Protein AF-A0A1Y6D3K3-F1 (afdb_monomer)

Foldseek 3Di:
DVVVVCCVVVVLVVVVVVVVVVVPDVPCLLDDPVLLCLLPVVLLVQLVVVDPVVLSVVLVVCLVVLLPDDPCLDPVLLVLLLVLLVCVLVVVLVVSLVSLVPHPDPLSSVLSNCLSVVPDPVVSLVVLVVVLVVLLVSLVSSLVSLLSSLVVNQVSLQVLLVVLVVQLVVCVVVVNVVSNVVSNSRNVSSNVSSCCCNPSPSVVSSVSSVVSSVLVSVVSVLSSVLSSCSSVSHNSVVNVVSSVVSVDVVVPPVVVVVVVPPPPPPDD

Secondary structure (DSSP, 8-state):
-HHHHHHHHHHHHHHHHHHHHHT--TT-TT--HHHHHHHHHHHHHHHHHHS-HHHHHHHHHHHHHHHH------HHHHHHHHHHHHHHHTT-HHHHHHHHTT--SHHHHHHHHHHHTT--HHHHHHHHHHHHHHHHHHHHHHHHHHHHHHHHHHHHHHHHHHHHHHHHHHHHHTT-HHHHHHHHHHHHHHHHHHHHIIIIIIHHHHHHHHHHHHHHHHHHHHHHHHHHHHHTT--HHHHHHHHHHHHHHHH-HHHHHHHHTS------

Organism: NCBI:txid1760988

Nearest PDB structures (foldseek):
  8brd-assembly1_B  TM=8.272E-01  e=8.578E-09  Vibrio alginolyticus
  8ucs-assembly1_C  TM=8.032E-01  e=6.550E-09  Clostridium sporogenes
  8gqy-assembly1_D  TM=8.148E-01  e=2.307E-08  Aquifex aeolicus VF5
  6ykm-assembly1_D  TM=8.259E-01  e=1.457E-07  Campylobacter jejuni subsp. jejuni 81-176
  8zyv-assembly1_E  TM=8.476E-01  e=5.368E-07  Vibrio alginolyticus

InterPro domains:
  IPR002898 MotA/TolQ/ExbB proton channel [PF01618] (101-217)
  IPR047055 Motility protein A-like [PTHR30433] (30-246)

Structure (mmCIF, N/CA/C/O backbone):
data_AF-A0A1Y6D3K3-F1
#
_entry.id   AF-A0A1Y6D3K3-F1
#
loop_
_atom_site.group_PDB
_atom_site.id
_atom_site.type_symbol
_atom_site.label_atom_id
_atom_site.label_alt_id
_atom_site.label_comp_id
_atom_site.label_asym_id
_atom_site.label_entity_id
_atom_site.label_seq_id
_atom_site.pdbx_PDB_ins_code
_atom_site.Cartn_x
_atom_site.Cartn_y
_atom_site.Cartn_z
_atom_site.occupancy
_atom_site.B_iso_or_equiv
_atom_site.auth_seq_id
_atom_site.auth_comp_id
_atom_site.auth_asym_id
_atom_site.auth_atom_id
_atom_site.pdbx_PDB_model_num
ATOM 1 N N . MET A 1 1 ? 4.767 -17.591 9.970 1.00 41.06 1 MET A N 1
ATOM 2 C CA . MET A 1 1 ? 4.793 -17.107 8.566 1.00 41.06 1 MET A CA 1
ATOM 3 C C . MET A 1 1 ? 6.037 -16.295 8.162 1.00 41.06 1 MET A C 1
ATOM 5 O O . MET A 1 1 ? 6.114 -15.875 7.012 1.00 41.06 1 MET A O 1
ATOM 9 N N . LYS A 1 2 ? 7.064 -16.113 9.018 1.00 39.38 2 LYS A N 1
ATOM 10 C CA . LYS A 1 2 ? 8.359 -15.530 8.580 1.00 39.38 2 LYS A CA 1
ATOM 11 C C . LYS A 1 2 ? 9.092 -16.434 7.569 1.00 39.38 2 LYS A C 1
ATOM 13 O O . LYS A 1 2 ? 9.829 -15.929 6.734 1.00 39.38 2 LYS A O 1
ATOM 18 N N . LYS A 1 3 ? 8.839 -17.750 7.596 1.00 38.34 3 LYS A N 1
ATOM 19 C CA . LYS A 1 3 ? 9.535 -18.753 6.772 1.00 38.34 3 LYS A CA 1
ATOM 20 C C . LYS A 1 3 ? 9.092 -18.865 5.307 1.00 38.34 3 LYS A C 1
ATOM 22 O O . LYS A 1 3 ? 9.826 -19.479 4.555 1.00 38.34 3 LYS A O 1
ATOM 27 N N . ILE A 1 4 ? 7.967 -18.269 4.886 1.00 46.88 4 ILE A N 1
ATOM 28 C CA . ILE A 1 4 ? 7.551 -18.219 3.459 1.00 46.88 4 ILE A CA 1
ATOM 29 C C . ILE A 1 4 ? 7.835 -16.832 2.852 1.00 46.88 4 ILE A C 1
ATOM 31 O O . ILE A 1 4 ? 8.198 -16.708 1.690 1.00 46.88 4 ILE A O 1
ATOM 35 N N . LEU A 1 5 ? 7.801 -15.776 3.673 1.00 49.44 5 LEU A N 1
ATOM 36 C CA . LEU A 1 5 ? 8.149 -14.419 3.245 1.00 49.44 5 LEU A CA 1
ATOM 37 C C . LEU A 1 5 ? 9.652 -14.265 2.932 1.00 49.44 5 LEU A C 1
ATOM 39 O O . LEU A 1 5 ? 10.020 -13.555 2.000 1.00 49.44 5 LEU A O 1
ATOM 43 N N . VAL A 1 6 ? 10.513 -14.950 3.694 1.00 50.62 6 VAL A N 1
ATOM 44 C CA . VAL A 1 6 ? 11.968 -14.990 3.471 1.00 50.62 6 VAL A CA 1
ATOM 45 C C . VAL A 1 6 ? 12.356 -15.699 2.164 1.00 50.62 6 VAL A C 1
ATOM 47 O O . VAL A 1 6 ? 13.211 -15.153 1.484 1.00 50.62 6 VAL A O 1
ATOM 50 N N . PRO A 1 7 ? 11.759 -16.830 1.739 1.00 50.88 7 PRO A N 1
ATOM 51 C CA . PRO A 1 7 ? 12.073 -17.439 0.447 1.00 50.88 7 PRO A CA 1
ATOM 52 C C . PRO A 1 7 ? 11.435 -16.730 -0.752 1.00 50.88 7 PRO A C 1
ATOM 54 O O . PRO A 1 7 ? 12.039 -16.763 -1.815 1.00 50.88 7 PRO A O 1
ATOM 57 N N . THR A 1 8 ? 10.292 -16.040 -0.631 1.00 58.53 8 THR A N 1
ATOM 58 C CA . THR A 1 8 ? 9.743 -15.265 -1.768 1.00 58.53 8 THR A CA 1
ATOM 59 C C . THR A 1 8 ? 10.507 -13.960 -1.985 1.00 58.53 8 THR A C 1
ATOM 61 O O . THR A 1 8 ? 10.879 -13.648 -3.111 1.00 58.53 8 THR A O 1
ATOM 64 N N . ILE A 1 9 ? 10.811 -13.215 -0.914 1.00 61.66 9 ILE A N 1
ATOM 65 C CA . ILE A 1 9 ? 11.687 -12.033 -0.991 1.00 61.66 9 ILE A CA 1
ATOM 66 C C . ILE A 1 9 ? 13.120 -12.473 -1.294 1.00 61.66 9 ILE A C 1
ATOM 68 O O . ILE A 1 9 ? 13.781 -11.859 -2.116 1.00 61.66 9 ILE A O 1
ATOM 72 N N . GLY A 1 10 ? 13.581 -13.566 -0.690 1.00 65.75 10 GLY A N 1
ATOM 73 C CA . GLY A 1 10 ? 14.892 -14.158 -0.934 1.00 65.75 10 GLY A CA 1
ATOM 74 C C . GLY A 1 10 ? 15.045 -14.651 -2.364 1.00 65.75 10 GLY A C 1
ATOM 75 O O . GLY A 1 10 ? 16.068 -14.374 -2.958 1.00 65.75 10 GLY A O 1
ATOM 76 N N . GLY A 1 11 ? 14.029 -15.284 -2.950 1.00 66.56 11 GLY A N 1
ATOM 77 C CA . GLY A 1 11 ? 14.013 -15.736 -4.343 1.00 66.56 11 GLY A CA 1
ATOM 78 C C . GLY A 1 11 ? 13.901 -14.585 -5.340 1.00 66.56 11 GLY A C 1
ATOM 79 O O . GLY A 1 11 ? 14.581 -14.603 -6.358 1.00 66.56 11 GLY A O 1
ATOM 80 N N . LEU A 1 12 ? 13.128 -13.541 -5.025 1.00 66.81 12 LEU A N 1
ATOM 81 C CA . LEU A 1 12 ? 13.088 -12.300 -5.803 1.00 66.81 12 LEU A CA 1
ATOM 82 C C . LEU A 1 12 ? 14.436 -11.569 -5.760 1.00 66.81 12 LEU A C 1
ATOM 84 O O . LEU A 1 12 ? 14.907 -11.087 -6.782 1.00 66.81 12 LEU A O 1
ATOM 88 N N . VAL A 1 13 ? 15.073 -11.526 -4.587 1.00 65.25 13 VAL A N 1
ATOM 89 C CA . VAL A 1 13 ? 16.409 -10.957 -4.379 1.00 65.25 13 VAL A CA 1
ATOM 90 C C . VAL A 1 13 ? 17.479 -11.827 -5.031 1.00 65.25 13 VAL A C 1
ATOM 92 O O . VAL A 1 13 ? 18.398 -11.267 -5.600 1.00 65.25 13 VAL A O 1
ATOM 95 N N . LEU A 1 14 ? 17.354 -13.158 -5.037 1.00 67.81 14 LEU A N 1
ATOM 96 C CA . LEU A 1 14 ? 18.278 -14.075 -5.715 1.00 67.81 14 LEU A CA 1
ATOM 97 C C . LEU A 1 14 ? 18.130 -14.000 -7.237 1.00 67.81 14 LEU A C 1
ATOM 99 O O . LEU A 1 14 ? 19.125 -14.058 -7.943 1.00 67.81 14 LEU A O 1
ATOM 103 N N . ALA A 1 15 ? 16.906 -13.844 -7.747 1.00 64.81 15 ALA A N 1
ATOM 104 C CA . ALA A 1 15 ? 16.638 -13.632 -9.166 1.00 64.81 15 ALA A CA 1
ATOM 105 C C . ALA A 1 15 ? 17.110 -12.242 -9.607 1.00 64.81 15 ALA A C 1
ATOM 107 O O . ALA A 1 15 ? 17.761 -12.118 -10.638 1.00 64.81 15 ALA A O 1
ATOM 108 N N . ALA A 1 16 ? 16.859 -11.206 -8.802 1.00 65.69 16 ALA A N 1
ATOM 109 C CA . ALA A 1 16 ? 17.383 -9.865 -9.036 1.00 65.69 16 ALA A CA 1
ATOM 110 C C . ALA A 1 16 ? 18.915 -9.832 -8.940 1.00 65.69 16 ALA A C 1
ATOM 112 O O . ALA A 1 16 ? 19.540 -9.214 -9.789 1.00 65.69 16 ALA A O 1
ATOM 113 N N . LEU A 1 17 ? 19.526 -10.528 -7.974 1.00 61.19 17 LEU A N 1
ATOM 114 C CA . LEU A 1 17 ? 20.979 -10.691 -7.846 1.00 61.19 17 LEU A CA 1
ATOM 115 C C . LEU A 1 17 ? 21.559 -11.543 -8.968 1.00 61.19 17 LEU A C 1
ATOM 117 O O . LEU A 1 17 ? 22.649 -11.244 -9.417 1.00 61.19 17 LEU A O 1
ATOM 121 N N . GLY A 1 18 ? 20.854 -12.567 -9.443 1.00 64.50 18 GLY A N 1
ATOM 122 C CA . GLY A 1 18 ? 21.260 -13.375 -10.590 1.00 64.50 18 GLY A CA 1
ATOM 123 C C . GLY A 1 18 ? 21.248 -12.553 -11.874 1.00 64.50 18 GLY A C 1
ATOM 124 O O . GLY A 1 18 ? 22.220 -12.565 -12.618 1.00 64.50 18 GLY A O 1
ATOM 125 N N . VAL A 1 19 ? 20.200 -11.754 -12.092 1.00 66.56 19 VAL A N 1
ATOM 126 C CA . VAL A 1 19 ? 20.135 -10.796 -13.203 1.00 66.56 19 VAL A CA 1
ATOM 127 C C . VAL A 1 19 ? 21.209 -9.715 -13.047 1.00 66.56 19 VAL A C 1
ATOM 129 O O . VAL A 1 19 ? 21.923 -9.449 -14.001 1.00 66.56 19 VAL A O 1
ATOM 132 N N . LEU A 1 20 ? 21.396 -9.144 -11.853 1.00 61.38 20 LEU A N 1
ATOM 133 C CA . LEU A 1 20 ? 22.425 -8.134 -11.575 1.00 61.38 20 LEU A CA 1
ATOM 134 C C . LEU A 1 20 ? 23.855 -8.683 -11.693 1.00 61.38 20 LEU A C 1
ATOM 136 O O . LEU A 1 20 ? 24.736 -7.964 -12.146 1.00 61.38 20 LEU A O 1
ATOM 140 N N . ALA A 1 21 ? 24.093 -9.942 -11.324 1.00 59.81 21 ALA A N 1
ATOM 141 C CA . ALA A 1 21 ? 25.382 -10.617 -11.461 1.00 59.81 21 ALA A CA 1
ATOM 142 C C . ALA A 1 21 ? 25.685 -10.962 -12.924 1.00 59.81 21 ALA A C 1
ATOM 144 O O . ALA A 1 21 ? 26.830 -10.851 -13.345 1.00 59.81 21 ALA A O 1
ATOM 145 N N . LEU A 1 22 ? 24.664 -11.301 -13.719 1.00 59.19 22 LEU A N 1
ATOM 146 C CA . LEU A 1 22 ? 24.781 -11.417 -15.179 1.00 59.19 22 LEU A CA 1
ATOM 147 C C . LEU A 1 22 ? 24.988 -10.049 -15.860 1.00 59.19 22 LEU A C 1
ATOM 149 O O . LEU A 1 22 ? 25.528 -9.984 -16.958 1.00 59.19 22 LEU A O 1
ATOM 153 N N . TRP A 1 23 ? 24.573 -8.964 -15.203 1.00 58.56 23 TRP A N 1
ATOM 154 C CA . TRP A 1 23 ? 24.764 -7.566 -15.611 1.00 58.56 23 TRP A CA 1
ATOM 155 C C . TRP A 1 23 ? 26.074 -6.935 -15.118 1.00 58.56 23 TRP A C 1
ATOM 157 O O . TRP A 1 23 ? 26.393 -5.810 -15.512 1.00 58.56 23 TRP A O 1
ATOM 167 N N . ALA A 1 24 ? 26.814 -7.615 -14.239 1.00 52.12 24 ALA A N 1
ATOM 168 C CA . ALA A 1 24 ? 28.036 -7.103 -13.637 1.00 52.12 24 ALA A CA 1
ATOM 169 C C . ALA A 1 24 ? 29.198 -7.191 -14.635 1.00 52.12 24 ALA A C 1
ATOM 171 O O . ALA A 1 24 ? 30.046 -8.074 -14.567 1.00 52.12 24 ALA A O 1
ATOM 172 N N . ASP A 1 25 ? 29.232 -6.245 -15.567 1.00 57.25 25 ASP A N 1
ATOM 173 C CA . ASP A 1 25 ? 30.403 -5.950 -16.385 1.00 57.25 25 ASP A CA 1
ATOM 174 C C . ASP A 1 25 ? 31.105 -4.707 -15.813 1.00 57.25 25 ASP A C 1
ATOM 176 O O . ASP A 1 25 ? 30.446 -3.675 -15.621 1.00 57.25 25 ASP A O 1
ATOM 180 N N . PRO A 1 26 ? 32.423 -4.753 -15.541 1.00 54.66 26 PRO A N 1
ATOM 181 C CA . PRO A 1 26 ? 33.179 -3.627 -14.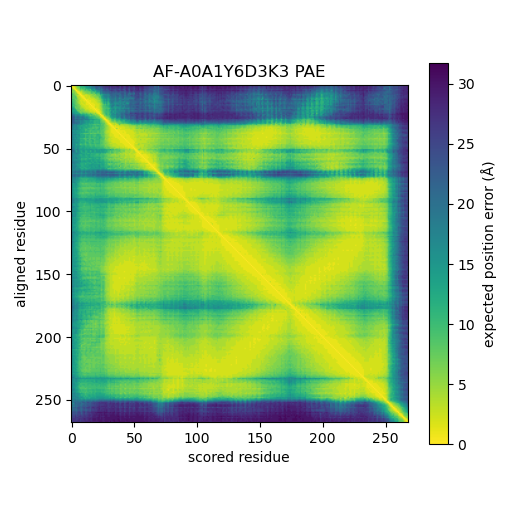985 1.00 54.66 26 PRO A CA 1
ATOM 182 C C . PRO A 1 26 ? 33.117 -2.323 -15.805 1.00 54.66 26 PRO A C 1
ATOM 184 O O . PRO A 1 26 ? 33.530 -1.277 -15.312 1.00 54.66 26 PRO A O 1
ATOM 187 N N . GLY A 1 27 ? 32.620 -2.360 -17.048 1.00 59.22 27 GLY A N 1
ATOM 188 C CA . GLY A 1 27 ? 32.581 -1.217 -17.964 1.00 59.22 27 GLY A CA 1
ATOM 189 C C . GLY A 1 27 ? 31.323 -0.337 -17.934 1.00 59.22 27 GLY A C 1
ATOM 190 O O . GLY A 1 27 ? 31.272 0.630 -18.690 1.00 59.22 27 GLY A O 1
ATOM 191 N N . GLY A 1 28 ? 30.282 -0.657 -17.152 1.00 62.34 28 GLY A N 1
ATOM 192 C CA . GLY A 1 28 ? 29.058 0.167 -17.055 1.00 62.34 28 GLY A CA 1
ATOM 193 C C . GLY A 1 28 ? 28.216 0.272 -18.343 1.00 62.34 28 GLY A C 1
ATOM 194 O O . GLY A 1 28 ? 27.233 1.009 -18.385 1.00 62.34 28 GLY A O 1
ATOM 195 N N . ARG A 1 29 ? 28.565 -0.488 -19.391 1.00 61.25 29 ARG A N 1
ATOM 196 C CA . ARG A 1 29 ? 27.957 -0.434 -20.735 1.00 61.25 29 ARG A CA 1
ATOM 197 C C . ARG A 1 29 ? 26.505 -0.910 -20.797 1.00 61.25 29 ARG A C 1
ATOM 199 O O . ARG A 1 29 ? 25.811 -0.600 -21.760 1.00 61.25 29 ARG A O 1
ATOM 206 N N . TYR A 1 30 ? 26.038 -1.630 -19.780 1.00 63.12 30 TYR A N 1
ATOM 207 C CA . TYR A 1 30 ? 24.667 -2.136 -19.721 1.00 63.12 30 TYR A CA 1
ATOM 208 C C . TYR A 1 30 ? 23.671 -1.125 -19.137 1.00 63.12 30 TYR A C 1
ATOM 210 O O . TYR A 1 30 ? 22.468 -1.303 -19.290 1.00 63.12 30 TYR A O 1
ATOM 218 N N . VAL A 1 31 ? 24.116 -0.035 -18.501 1.00 68.12 31 VAL A N 1
ATOM 219 C CA . VAL A 1 31 ? 23.193 0.968 -17.944 1.00 68.12 31 VAL A CA 1
ATOM 220 C C . VAL A 1 31 ? 22.820 1.983 -19.022 1.00 68.12 31 VAL A C 1
ATOM 222 O O . VAL A 1 31 ? 23.505 2.982 -19.229 1.00 68.12 31 VAL A O 1
ATOM 225 N N . ASN A 1 32 ? 21.703 1.738 -19.706 1.00 77.69 32 ASN A N 1
ATOM 226 C CA . ASN A 1 32 ? 21.147 2.681 -20.668 1.00 77.69 32 ASN A CA 1
ATOM 227 C C . ASN A 1 32 ? 20.125 3.595 -19.974 1.00 77.69 32 ASN A C 1
ATOM 229 O O . ASN A 1 32 ? 18.955 3.244 -19.802 1.00 77.69 32 ASN A O 1
ATOM 233 N N . LEU A 1 33 ? 20.584 4.782 -19.566 1.00 83.00 33 LEU A N 1
ATOM 234 C CA . LEU A 1 33 ? 19.744 5.776 -18.896 1.00 83.00 33 LEU A CA 1
ATOM 235 C C . LEU A 1 33 ? 18.518 6.194 -19.742 1.00 83.00 33 LEU A C 1
ATOM 237 O O . LEU A 1 33 ? 17.424 6.223 -19.175 1.00 83.00 33 LEU A O 1
ATOM 241 N N . PRO A 1 34 ? 18.631 6.443 -21.066 1.00 85.44 34 PRO A N 1
ATOM 242 C CA . PRO A 1 34 ? 17.466 6.704 -21.917 1.00 85.44 34 PRO A CA 1
ATOM 243 C C . PRO A 1 34 ? 16.397 5.605 -21.872 1.00 85.44 34 PRO A C 1
ATOM 245 O O . PRO A 1 34 ? 15.214 5.902 -21.715 1.00 85.44 34 PRO A O 1
ATOM 248 N N . GLY A 1 35 ? 16.794 4.334 -21.962 1.00 84.88 35 GLY A N 1
ATOM 249 C CA . GLY A 1 35 ? 15.876 3.194 -21.936 1.00 84.88 35 GLY A CA 1
ATOM 250 C C . GLY A 1 35 ? 15.217 3.019 -20.570 1.00 84.88 35 GLY A C 1
ATOM 251 O O . GLY A 1 35 ? 14.021 2.740 -20.484 1.00 84.88 35 GLY A O 1
ATOM 252 N N . LEU A 1 36 ? 15.970 3.248 -19.491 1.00 87.06 36 LEU A N 1
ATOM 253 C CA . LEU A 1 36 ? 15.433 3.220 -18.132 1.00 87.06 36 LEU A CA 1
ATOM 254 C C . LEU A 1 36 ? 14.411 4.341 -17.916 1.00 87.06 36 LEU A C 1
ATOM 256 O O . LEU A 1 36 ? 13.340 4.098 -17.357 1.00 87.06 36 LEU A O 1
ATOM 260 N N . LEU A 1 37 ? 14.722 5.560 -18.363 1.00 89.38 37 LEU A N 1
ATOM 261 C CA . LEU A 1 37 ? 13.815 6.703 -18.285 1.00 89.38 37 LEU A CA 1
ATOM 262 C C . LEU A 1 37 ? 12.553 6.459 -19.108 1.00 89.38 37 LEU A C 1
ATOM 264 O O . LEU A 1 37 ? 11.461 6.689 -18.598 1.00 89.38 37 LEU A O 1
ATOM 268 N N . LEU A 1 38 ? 12.679 5.928 -20.327 1.00 92.12 38 LEU A N 1
ATOM 269 C CA . LEU A 1 38 ? 11.534 5.598 -21.176 1.00 92.12 38 LEU A CA 1
ATOM 270 C C . LEU A 1 38 ? 10.554 4.672 -20.446 1.00 92.12 38 LEU A C 1
ATOM 272 O O . LEU A 1 38 ? 9.360 4.958 -20.380 1.00 92.12 38 LEU A O 1
ATOM 276 N N . VAL A 1 39 ? 11.057 3.584 -19.858 1.00 92.06 39 VAL A N 1
ATOM 277 C CA . VAL A 1 39 ? 10.215 2.612 -19.154 1.00 92.06 39 VAL A CA 1
ATOM 278 C C . VAL A 1 39 ? 9.665 3.198 -17.857 1.00 92.06 39 VAL A C 1
ATOM 280 O O . VAL A 1 39 ? 8.462 3.130 -17.622 1.00 92.06 39 VAL A O 1
ATOM 283 N N . THR A 1 40 ? 10.506 3.782 -17.004 1.00 88.50 40 THR A N 1
ATOM 284 C CA . THR A 1 40 ? 10.087 4.237 -15.666 1.00 88.50 40 THR A CA 1
ATOM 285 C C . THR A 1 40 ? 9.179 5.463 -15.734 1.00 88.50 40 THR A C 1
ATOM 287 O O . THR A 1 40 ? 8.066 5.437 -15.201 1.00 88.50 40 THR A O 1
ATOM 290 N N . LEU A 1 41 ? 9.607 6.514 -16.437 1.00 91.88 41 LEU A N 1
ATOM 291 C CA . LEU A 1 41 ? 8.833 7.740 -16.604 1.00 91.88 41 LEU A CA 1
ATOM 292 C C . LEU A 1 41 ? 7.613 7.498 -17.490 1.00 91.88 41 LEU A C 1
ATOM 294 O O . LEU A 1 41 ? 6.527 7.966 -17.158 1.00 91.88 41 LEU A O 1
ATOM 298 N N . GLY A 1 42 ? 7.755 6.718 -18.566 1.00 91.69 42 GLY A N 1
ATOM 299 C CA . GLY A 1 42 ? 6.623 6.336 -19.405 1.00 91.69 42 GLY A CA 1
ATOM 300 C C . GLY A 1 42 ? 5.559 5.585 -18.609 1.00 91.69 42 GLY A C 1
ATOM 301 O O . GLY A 1 42 ? 4.377 5.888 -18.745 1.00 91.69 42 GLY A O 1
ATOM 302 N N . THR A 1 43 ? 5.954 4.658 -17.726 1.00 93.06 43 THR A N 1
ATOM 303 C CA . THR A 1 43 ? 4.999 3.875 -16.922 1.00 93.06 43 THR A CA 1
ATOM 304 C C . THR A 1 43 ? 4.276 4.779 -15.936 1.00 93.06 43 THR A C 1
ATOM 306 O O . THR A 1 43 ? 3.062 4.663 -15.762 1.00 93.06 43 THR A O 1
ATOM 309 N N . LEU A 1 44 ? 5.005 5.709 -15.314 1.00 90.44 44 LEU A N 1
ATOM 310 C CA . LEU A 1 44 ? 4.432 6.689 -14.400 1.00 90.44 44 LEU A CA 1
ATOM 311 C C . LEU A 1 44 ? 3.428 7.602 -15.120 1.00 90.44 44 LEU A C 1
ATOM 313 O O . LEU A 1 44 ? 2.302 7.755 -14.652 1.00 90.44 44 LEU A O 1
ATOM 317 N N . LEU A 1 45 ? 3.802 8.162 -16.273 1.00 91.06 45 LEU A N 1
ATOM 318 C CA . LEU A 1 45 ? 2.944 9.051 -17.058 1.00 91.06 45 LEU A CA 1
ATOM 319 C C . LEU A 1 45 ? 1.719 8.318 -17.617 1.00 91.06 45 LEU A C 1
ATOM 321 O O . LEU A 1 45 ? 0.606 8.822 -17.489 1.00 91.06 45 LEU A O 1
ATOM 325 N N . ALA A 1 46 ? 1.891 7.111 -18.162 1.00 91.44 46 ALA A N 1
ATOM 326 C CA . ALA A 1 46 ? 0.784 6.274 -18.626 1.00 91.44 46 ALA A CA 1
ATOM 327 C C . ALA A 1 46 ? -0.201 5.969 -17.487 1.00 91.44 46 ALA A C 1
ATOM 329 O O . ALA A 1 46 ? -1.417 6.025 -17.666 1.00 91.44 46 ALA A O 1
ATOM 330 N N . SER A 1 47 ? 0.313 5.742 -16.279 1.00 89.44 47 SER A N 1
ATOM 331 C CA . SER A 1 47 ? -0.522 5.503 -15.099 1.00 89.44 47 SER A CA 1
ATOM 332 C C . SER A 1 47 ? -1.240 6.766 -14.619 1.00 89.44 47 SER A C 1
ATOM 334 O O . SER A 1 47 ? -2.386 6.679 -14.192 1.00 89.44 47 SER A O 1
ATOM 336 N N . MET A 1 48 ? -0.621 7.945 -14.746 1.00 89.62 48 MET A N 1
ATOM 337 C CA . MET A 1 48 ? -1.266 9.243 -14.493 1.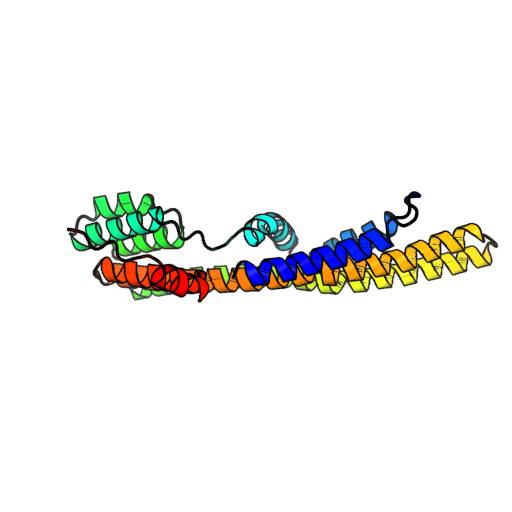00 89.62 48 MET A CA 1
ATOM 338 C C . MET A 1 48 ? -2.315 9.633 -15.546 1.00 89.62 48 MET A C 1
ATOM 340 O O . MET A 1 48 ? -3.115 10.532 -15.291 1.00 89.62 48 MET A O 1
ATOM 344 N N . LEU A 1 49 ? -2.287 9.015 -16.730 1.00 90.62 49 LEU A N 1
ATOM 345 C CA . LEU A 1 49 ? -3.338 9.148 -17.743 1.00 90.62 49 LEU A CA 1
ATOM 346 C C . LEU A 1 49 ? -4.491 8.173 -17.483 1.00 90.62 49 LEU A C 1
ATOM 348 O O . LEU A 1 49 ? -5.646 8.523 -17.703 1.00 90.62 49 LEU A O 1
ATOM 352 N N . ALA A 1 50 ? -4.184 6.966 -17.000 1.00 88.38 50 ALA A N 1
ATOM 353 C CA . ALA A 1 50 ? -5.183 5.950 -16.680 1.00 88.38 50 ALA A CA 1
ATOM 354 C C . ALA A 1 50 ? -5.933 6.219 -15.361 1.00 88.38 50 ALA A C 1
ATOM 356 O O . ALA A 1 50 ? -7.090 5.827 -15.224 1.00 88.38 50 ALA A O 1
ATOM 357 N N . HIS A 1 51 ? -5.286 6.877 -14.394 1.00 89.38 51 HIS A N 1
ATOM 358 C CA . HIS A 1 51 ? -5.822 7.155 -13.056 1.00 89.38 51 HIS A CA 1
ATOM 359 C C . HIS A 1 51 ? -5.703 8.636 -12.696 1.00 89.38 51 HIS A C 1
ATOM 361 O O . HIS A 1 51 ? -4.933 9.382 -13.297 1.00 89.38 51 HIS A O 1
ATOM 367 N N . SER A 1 52 ? -6.436 9.085 -11.673 1.00 87.00 52 SER A N 1
ATOM 368 C CA . SER A 1 52 ? -6.317 10.474 -11.213 1.00 87.00 52 SER A CA 1
ATOM 369 C C . SER A 1 52 ? -4.886 10.777 -10.741 1.00 87.00 52 SER A C 1
ATOM 371 O O . SER A 1 52 ? -4.298 10.024 -9.961 1.00 87.00 52 SER A O 1
ATOM 373 N N . ARG A 1 53 ? -4.321 11.918 -11.170 1.00 82.00 53 ARG A N 1
ATOM 374 C CA . ARG A 1 53 ? -2.956 12.339 -10.786 1.00 82.00 53 ARG A CA 1
ATOM 375 C C . ARG A 1 53 ? -2.753 12.350 -9.269 1.00 82.00 53 ARG A C 1
ATOM 377 O O . ARG A 1 53 ? -1.702 11.945 -8.785 1.00 82.00 53 ARG A O 1
ATOM 384 N N . ARG A 1 54 ? -3.774 12.795 -8.527 1.00 84.06 54 ARG A N 1
ATOM 385 C CA . ARG A 1 54 ? -3.766 12.804 -7.056 1.00 84.06 54 ARG A CA 1
ATOM 386 C C . ARG A 1 54 ? -3.700 11.387 -6.490 1.00 84.06 54 ARG A C 1
ATOM 388 O O . ARG A 1 54 ? -2.859 11.140 -5.635 1.00 84.06 54 ARG A O 1
ATOM 395 N N . GLY A 1 55 ? -4.501 10.462 -7.023 1.00 84.50 55 GLY A N 1
ATOM 396 C CA . GLY A 1 55 ? -4.490 9.059 -6.609 1.00 84.50 55 GLY A CA 1
ATOM 397 C C . GLY A 1 55 ? -3.117 8.409 -6.771 1.00 84.50 55 GLY A C 1
ATOM 398 O O . GLY A 1 55 ? -2.612 7.817 -5.826 1.00 84.50 55 GLY A O 1
ATOM 399 N N . VAL A 1 56 ? -2.456 8.598 -7.919 1.00 84.75 56 VAL A N 1
ATOM 400 C CA . VAL A 1 56 ? -1.120 8.020 -8.173 1.00 84.75 56 VAL A CA 1
ATOM 401 C C . VAL A 1 56 ? -0.063 8.563 -7.202 1.00 84.75 56 VAL A C 1
ATOM 403 O O . VAL A 1 56 ? 0.732 7.796 -6.659 1.00 84.75 56 VAL A O 1
ATOM 406 N N . VAL A 1 57 ? -0.054 9.875 -6.946 1.00 86.81 57 VAL A N 1
ATOM 407 C CA . VAL A 1 57 ? 0.916 10.502 -6.029 1.00 86.81 57 VAL A CA 1
ATOM 408 C C . VAL A 1 57 ? 0.669 10.083 -4.577 1.00 86.81 57 VAL A C 1
ATOM 410 O O . VAL A 1 57 ? 1.616 9.745 -3.866 1.00 86.81 57 VAL A O 1
ATOM 413 N N . GLU A 1 58 ? -0.589 10.063 -4.133 1.00 87.00 58 GLU A N 1
ATOM 414 C CA . GLU A 1 58 ? -0.948 9.608 -2.786 1.00 87.00 58 GLU A CA 1
ATOM 415 C C . GLU A 1 58 ? -0.592 8.136 -2.568 1.00 87.00 58 GLU A C 1
ATOM 417 O O . GLU A 1 58 ? -0.037 7.780 -1.525 1.00 87.00 58 GLU A O 1
ATOM 422 N N . MET A 1 59 ? -0.873 7.294 -3.561 1.00 87.81 59 MET A N 1
ATOM 423 C CA . MET A 1 59 ? -0.562 5.872 -3.543 1.00 87.81 59 MET A CA 1
ATOM 424 C C . MET A 1 59 ? 0.949 5.642 -3.390 1.00 87.81 59 MET A C 1
ATOM 426 O O . MET A 1 59 ? 1.372 4.916 -2.486 1.00 87.81 59 MET A O 1
ATOM 430 N N . LEU A 1 60 ? 1.776 6.334 -4.186 1.00 84.44 60 LEU A N 1
ATOM 431 C CA . LEU A 1 60 ? 3.240 6.262 -4.094 1.00 84.44 60 LEU A CA 1
ATOM 432 C C . LEU A 1 60 ? 3.763 6.723 -2.725 1.00 84.44 60 LEU A C 1
ATOM 434 O O . LEU A 1 60 ? 4.661 6.090 -2.167 1.00 84.44 60 LEU A O 1
ATOM 438 N N . GLY A 1 61 ? 3.177 7.775 -2.146 1.00 84.62 61 GLY A N 1
ATOM 439 C CA . GLY A 1 61 ? 3.530 8.250 -0.804 1.00 84.62 61 GLY A CA 1
ATOM 440 C C . GLY A 1 61 ? 3.146 7.274 0.316 1.00 84.62 61 GLY A C 1
ATOM 441 O O . GLY A 1 61 ? 3.848 7.170 1.323 1.00 84.62 61 GLY A O 1
ATOM 442 N N . ARG A 1 62 ? 2.052 6.519 0.146 1.00 82.06 62 ARG A N 1
ATOM 443 C CA . ARG A 1 62 ? 1.563 5.528 1.124 1.00 82.06 62 ARG A CA 1
ATOM 444 C C . ARG A 1 62 ? 2.218 4.158 0.977 1.00 82.06 62 ARG A C 1
ATOM 446 O O . ARG A 1 62 ? 2.234 3.392 1.942 1.00 82.06 62 ARG A O 1
ATOM 453 N N . LEU A 1 63 ? 2.790 3.857 -0.185 1.00 82.19 63 LEU A N 1
ATOM 454 C CA . LEU A 1 63 ? 3.442 2.587 -0.490 1.00 82.19 63 LEU A CA 1
ATOM 455 C C . LEU A 1 63 ? 4.451 2.116 0.583 1.00 82.19 63 LEU A C 1
ATOM 457 O O . LEU A 1 63 ? 4.317 0.978 1.037 1.00 82.19 63 LEU A O 1
ATOM 461 N N . PRO A 1 64 ? 5.411 2.933 1.072 1.00 79.06 64 PRO A N 1
ATOM 462 C CA . PRO A 1 64 ? 6.367 2.475 2.084 1.00 79.06 64 PRO A CA 1
ATOM 463 C C . PRO A 1 64 ? 5.708 2.130 3.425 1.00 79.06 64 PRO A C 1
ATOM 465 O O . PRO A 1 64 ? 6.173 1.232 4.126 1.00 79.06 64 PRO A O 1
ATOM 468 N N . VAL A 1 65 ? 4.621 2.816 3.788 1.00 76.38 65 VAL A N 1
ATOM 469 C CA . VAL A 1 65 ? 3.861 2.531 5.012 1.00 76.38 65 VAL A CA 1
ATOM 470 C C . VAL A 1 65 ? 3.056 1.245 4.841 1.00 76.38 65 VAL A C 1
ATOM 472 O O . VAL A 1 65 ? 3.117 0.370 5.704 1.00 76.38 65 VAL A O 1
ATOM 475 N N . LYS A 1 66 ? 2.370 1.083 3.703 1.00 75.50 66 LYS A N 1
ATOM 476 C CA . LYS A 1 66 ? 1.585 -0.120 3.395 1.00 75.50 66 LYS A CA 1
ATOM 477 C C . LYS A 1 66 ? 2.454 -1.377 3.305 1.00 75.50 66 LYS A C 1
ATOM 479 O O . LYS A 1 66 ? 2.068 -2.412 3.828 1.00 75.50 66 LYS A O 1
ATOM 484 N N . LEU A 1 67 ? 3.661 -1.280 2.744 1.00 71.62 67 LEU A N 1
ATOM 485 C CA . LEU A 1 67 ? 4.598 -2.409 2.656 1.00 71.62 67 LEU A CA 1
ATOM 486 C C . LEU A 1 67 ? 5.222 -2.807 4.006 1.00 71.62 67 LEU A C 1
ATOM 488 O O . LEU A 1 67 ? 5.641 -3.956 4.174 1.00 71.62 67 LEU A O 1
ATOM 492 N N . LYS A 1 68 ? 5.296 -1.873 4.964 1.00 69.56 68 LYS A N 1
ATOM 493 C CA . LYS A 1 68 ? 5.741 -2.136 6.345 1.00 69.56 68 LYS A CA 1
ATOM 494 C C . LYS A 1 68 ? 4.617 -2.676 7.238 1.00 69.56 68 LYS A C 1
ATOM 496 O O . LYS A 1 68 ? 4.902 -3.338 8.234 1.00 69.56 68 LYS A O 1
ATOM 501 N N . GLY A 1 69 ? 3.366 -2.353 6.925 1.00 57.69 69 GLY A N 1
ATOM 502 C CA . GLY A 1 69 ? 2.250 -2.429 7.859 1.00 57.69 69 GLY A CA 1
ATOM 503 C C . GLY A 1 69 ? 1.614 -3.807 7.974 1.00 57.69 69 GLY A C 1
ATOM 504 O O . GLY A 1 69 ? 0.761 -4.170 7.172 1.00 57.69 69 GLY A O 1
ATOM 505 N N . ARG A 1 70 ? 1.932 -4.517 9.058 1.00 59.69 70 ARG A N 1
ATOM 506 C CA . ARG A 1 70 ? 0.937 -5.375 9.715 1.00 59.69 70 ARG A CA 1
ATOM 507 C C . ARG A 1 70 ? -0.047 -4.479 10.473 1.00 59.69 70 ARG A C 1
ATOM 509 O O . ARG A 1 70 ? 0.389 -3.428 10.954 1.00 59.69 70 ARG A O 1
ATOM 516 N N . PRO A 1 71 ? -1.330 -4.855 10.618 1.00 60.56 71 PRO A N 1
ATOM 517 C CA . PRO A 1 71 ? -2.206 -4.180 11.569 1.00 60.56 71 PRO A CA 1
ATOM 518 C C . PRO A 1 71 ? -1.505 -4.169 12.934 1.00 60.56 71 PRO A C 1
ATOM 520 O O . PRO A 1 71 ? -1.137 -5.218 13.464 1.00 60.56 71 PRO A O 1
ATOM 523 N N . ALA A 1 72 ? -1.218 -2.971 13.446 1.00 57.91 72 ALA A N 1
ATOM 524 C CA . ALA A 1 72 ? -0.553 -2.792 14.725 1.00 57.91 72 ALA A CA 1
ATOM 525 C C . ALA A 1 72 ? -1.561 -3.133 15.819 1.00 57.91 72 ALA A C 1
ATOM 527 O O . ALA A 1 72 ? -2.290 -2.274 16.301 1.00 57.91 72 ALA A O 1
ATOM 528 N N . VAL A 1 73 ? -1.646 -4.415 16.158 1.00 65.19 73 VAL A N 1
ATOM 529 C CA . VAL A 1 73 ? -2.469 -4.867 17.268 1.00 65.19 73 VAL A CA 1
ATOM 530 C C . VAL A 1 73 ? -1.704 -4.580 18.557 1.00 65.19 73 VAL A C 1
ATOM 532 O O . VAL A 1 73 ? -0.990 -5.434 19.083 1.00 65.19 73 VAL A O 1
ATOM 535 N N . ASP A 1 74 ? -1.794 -3.336 19.016 1.00 77.62 74 ASP A N 1
ATOM 536 C CA . ASP A 1 74 ? -1.097 -2.881 20.211 1.00 77.62 74 ASP A CA 1
ATOM 537 C C . ASP A 1 74 ? -1.824 -3.371 21.471 1.00 77.62 74 ASP A C 1
ATOM 539 O O . ASP A 1 74 ? -3.031 -3.173 21.638 1.00 77.62 74 ASP A O 1
ATOM 543 N N . ARG A 1 75 ? -1.080 -4.004 22.383 1.00 82.19 75 ARG A N 1
ATOM 544 C CA . ARG A 1 75 ? -1.610 -4.401 23.694 1.00 82.19 75 ARG A CA 1
ATOM 545 C C . ARG A 1 75 ? -2.095 -3.189 24.483 1.00 82.19 75 ARG A C 1
ATOM 547 O O . ARG A 1 75 ? -3.097 -3.293 25.182 1.00 82.19 75 ARG A O 1
ATOM 554 N N . GLU A 1 76 ? -1.435 -2.042 24.350 1.00 87.12 76 GLU A N 1
ATOM 555 C CA . GLU A 1 76 ? -1.861 -0.817 25.029 1.00 87.12 76 GLU A CA 1
ATOM 556 C C . GLU A 1 76 ? -3.216 -0.309 24.521 1.00 87.12 76 GLU A C 1
ATOM 558 O O . GLU A 1 76 ? -4.013 0.238 25.290 1.00 87.12 76 GLU A O 1
ATOM 563 N N . GLU A 1 77 ? -3.494 -0.497 23.230 1.00 88.94 77 GLU A N 1
ATOM 564 C CA . GLU A 1 77 ? -4.772 -0.119 22.634 1.00 88.94 77 GLU A CA 1
ATOM 565 C C . GLU A 1 77 ? -5.903 -1.027 23.125 1.00 88.94 77 GLU A C 1
ATOM 567 O O . GLU A 1 77 ? -6.955 -0.517 23.517 1.00 88.94 77 GLU A O 1
ATOM 572 N N . LEU A 1 78 ? -5.654 -2.339 23.228 1.00 90.44 78 LEU A N 1
ATOM 573 C CA . LEU A 1 78 ? -6.585 -3.277 23.857 1.00 90.44 78 LEU A CA 1
ATOM 574 C C . LEU A 1 78 ? -6.891 -2.881 25.306 1.00 90.44 78 LEU A C 1
ATOM 576 O O . LEU A 1 78 ? -8.053 -2.732 25.665 1.00 90.44 78 LEU A O 1
ATOM 580 N N . GLU A 1 79 ? -5.874 -2.677 26.143 1.00 91.75 79 GLU A N 1
ATOM 581 C CA . GLU A 1 79 ? -6.074 -2.316 27.556 1.00 91.75 79 GLU A CA 1
ATOM 582 C C . GLU A 1 79 ? -6.826 -0.983 27.711 1.00 91.75 79 GLU A C 1
ATOM 584 O O . GLU A 1 79 ? -7.614 -0.776 28.635 1.00 91.75 79 GLU A O 1
ATOM 589 N N . THR A 1 80 ? -6.633 -0.056 26.774 1.00 92.56 80 THR A N 1
ATOM 590 C CA . THR A 1 80 ? -7.394 1.196 26.739 1.00 92.56 80 THR A CA 1
ATOM 591 C C . THR A 1 80 ? -8.854 0.941 26.373 1.00 92.56 80 THR A C 1
ATOM 593 O O . THR A 1 80 ? -9.739 1.454 27.055 1.00 92.56 80 THR A O 1
ATOM 596 N N . LEU A 1 81 ? -9.119 0.096 25.378 1.00 92.75 81 LEU A N 1
ATOM 597 C CA . LEU A 1 81 ? -10.467 -0.287 24.962 1.00 92.75 81 LEU A CA 1
ATOM 598 C C . LEU A 1 81 ? -11.234 -1.051 26.052 1.00 92.75 81 LEU A C 1
ATOM 600 O O . LEU A 1 81 ? -12.409 -0.775 26.288 1.00 92.75 81 LEU A O 1
ATOM 604 N N . LEU A 1 82 ? -10.568 -1.960 26.767 1.00 94.06 82 LEU A N 1
ATOM 605 C CA . LEU A 1 82 ? -11.161 -2.695 27.887 1.00 94.06 82 LEU A CA 1
ATOM 606 C C . LEU A 1 82 ? -11.568 -1.759 29.028 1.00 94.06 82 LEU A C 1
ATOM 608 O O . LEU A 1 82 ? -12.668 -1.893 29.562 1.00 94.06 82 LEU A O 1
ATOM 612 N N . ARG A 1 83 ? -10.735 -0.758 29.346 1.00 93.69 83 ARG A N 1
ATOM 613 C CA . ARG A 1 83 ? -11.089 0.286 30.319 1.00 93.69 83 ARG A CA 1
ATOM 614 C C . ARG A 1 83 ? -12.300 1.096 29.866 1.00 93.69 83 ARG A C 1
ATOM 616 O O . ARG A 1 83 ? -13.169 1.384 30.682 1.00 93.69 83 ARG A O 1
ATOM 623 N N . VAL A 1 84 ? -12.399 1.443 28.579 1.00 93.56 84 VAL A N 1
ATOM 624 C CA . VAL A 1 84 ? -13.598 2.113 28.037 1.00 93.56 84 VAL A CA 1
ATOM 625 C C . VAL A 1 84 ? -14.844 1.253 28.261 1.00 93.56 84 VAL A C 1
ATOM 627 O O . VAL A 1 84 ? -15.847 1.764 28.759 1.00 93.56 84 VAL A O 1
ATOM 630 N N . ALA A 1 85 ? -14.771 -0.046 27.955 1.00 93.62 85 ALA A N 1
ATOM 631 C CA . ALA A 1 85 ? -15.880 -0.979 28.149 1.00 93.62 85 ALA A CA 1
ATOM 632 C C . ALA A 1 85 ? -16.307 -1.101 29.616 1.00 93.62 85 ALA A C 1
ATOM 634 O O . ALA A 1 85 ? -17.501 -1.068 29.923 1.00 93.62 85 ALA A O 1
ATOM 635 N N . GLU A 1 86 ? -15.343 -1.176 30.530 1.00 93.62 86 GLU A N 1
ATOM 636 C CA . GLU A 1 86 ? -15.603 -1.226 31.965 1.00 93.62 86 GLU A CA 1
ATOM 637 C C . GLU A 1 86 ? -16.296 0.050 32.465 1.00 93.62 86 GLU A C 1
ATOM 639 O O . GLU A 1 86 ? -17.349 -0.029 33.104 1.00 93.62 86 GLU A O 1
ATOM 644 N N . TRP A 1 87 ? -15.772 1.231 32.119 1.00 92.75 87 TRP A N 1
ATOM 645 C CA . TRP A 1 87 ? -16.370 2.506 32.525 1.00 92.75 87 TRP A CA 1
ATOM 646 C C . TRP A 1 87 ? -17.762 2.723 31.931 1.00 92.75 87 TRP A C 1
ATOM 648 O O . TRP A 1 87 ? -18.649 3.224 32.629 1.00 92.75 87 TRP A O 1
ATOM 658 N N . HIS A 1 88 ? -17.973 2.312 30.678 1.00 91.81 88 HIS A N 1
ATOM 659 C CA . HIS A 1 88 ? -19.278 2.359 30.023 1.00 91.81 88 HIS A CA 1
ATOM 660 C C . HIS A 1 88 ? -20.301 1.472 30.752 1.00 91.81 88 HIS A C 1
ATOM 662 O O . HIS A 1 88 ? -21.407 1.927 31.057 1.00 91.81 88 HIS A O 1
ATOM 668 N N . ARG A 1 89 ? -19.917 0.242 31.124 1.00 90.38 89 ARG A N 1
ATOM 669 C CA . ARG A 1 89 ? -20.774 -0.693 31.873 1.00 90.38 89 ARG A CA 1
ATOM 670 C C . ARG A 1 89 ? -21.122 -0.180 33.271 1.00 90.38 89 ARG A C 1
ATOM 672 O O . ARG A 1 89 ? -22.261 -0.323 33.704 1.00 90.38 89 ARG A O 1
ATOM 679 N N . LEU A 1 90 ? -20.163 0.448 33.955 1.00 91.12 90 LEU A N 1
ATOM 680 C CA . LEU A 1 90 ? -20.355 1.067 35.273 1.00 91.12 90 LEU A CA 1
ATOM 681 C C . LEU A 1 90 ? -21.146 2.389 35.223 1.00 91.12 90 LEU A C 1
ATOM 683 O O . LEU A 1 90 ? -21.365 3.010 36.261 1.00 91.12 90 LEU A O 1
ATOM 687 N N . GLY A 1 91 ? -21.551 2.855 34.036 1.00 87.56 91 GLY A N 1
ATOM 688 C CA . GLY A 1 91 ? -22.325 4.085 33.863 1.00 87.56 91 GLY A CA 1
ATOM 689 C C . GLY A 1 91 ? -21.518 5.380 34.019 1.00 87.56 91 GLY A C 1
ATOM 690 O O . GLY A 1 91 ? -22.102 6.463 34.051 1.00 87.56 91 GLY A O 1
ATOM 691 N N . ARG A 1 92 ? -20.180 5.311 34.090 1.00 91.12 92 ARG A N 1
ATOM 692 C CA . ARG A 1 92 ? -19.296 6.477 34.267 1.00 91.12 92 ARG A CA 1
ATOM 693 C C . ARG A 1 92 ? -18.925 7.108 32.922 1.00 91.12 92 ARG A C 1
ATOM 695 O O . ARG A 1 92 ? -17.771 7.062 32.496 1.00 91.12 92 ARG A O 1
ATOM 702 N N . MET A 1 93 ? -19.908 7.724 32.265 1.00 88.81 93 MET A N 1
ATOM 703 C CA . MET A 1 93 ? -19.787 8.200 30.876 1.00 88.81 93 MET A CA 1
ATOM 704 C C . MET A 1 93 ? -18.651 9.207 30.655 1.00 88.81 93 MET A C 1
ATOM 706 O O . MET A 1 93 ? -17.910 9.082 29.687 1.00 88.81 93 MET A O 1
ATOM 710 N N . GLN A 1 94 ? -18.441 10.146 31.583 1.00 90.00 94 GLN A N 1
ATOM 711 C CA . GLN A 1 94 ? -17.361 11.139 31.476 1.00 90.00 94 GLN A CA 1
ATOM 712 C C . GLN A 1 94 ? -15.965 10.494 31.463 1.00 90.00 94 GLN A C 1
ATOM 714 O O . GLN A 1 94 ? -15.090 10.904 30.703 1.00 90.00 94 GLN A O 1
ATOM 719 N N . ILE A 1 95 ? -15.754 9.458 32.283 1.00 92.50 95 ILE A N 1
ATOM 720 C CA . ILE A 1 95 ? -14.474 8.739 32.347 1.00 92.50 95 ILE A CA 1
ATOM 721 C C . ILE A 1 95 ? -14.301 7.866 31.101 1.00 92.50 95 ILE A C 1
ATOM 723 O O . ILE A 1 95 ? -13.206 7.809 30.533 1.00 92.50 95 ILE A O 1
ATOM 727 N N . ALA A 1 96 ? -15.382 7.223 30.649 1.00 91.00 96 ALA A N 1
ATOM 728 C CA . ALA A 1 96 ? -15.386 6.444 29.416 1.00 91.00 96 ALA A CA 1
ATOM 729 C C . ALA A 1 96 ? -14.995 7.315 28.210 1.00 91.00 96 ALA A C 1
ATOM 731 O O . ALA A 1 96 ? -14.129 6.919 27.436 1.00 91.00 96 ALA A O 1
ATOM 732 N N . GLU A 1 97 ? -15.543 8.529 28.100 1.00 92.12 97 GLU A N 1
ATOM 733 C CA . GLU A 1 97 ? -15.248 9.464 27.009 1.00 92.12 97 GLU A CA 1
ATOM 734 C C . GLU A 1 97 ? -13.784 9.929 27.027 1.00 92.12 97 GLU A C 1
ATOM 736 O O . GLU A 1 97 ? -13.090 9.879 26.010 1.00 92.12 97 GLU A O 1
ATOM 741 N N . GLN A 1 98 ? -13.268 10.324 28.195 1.00 93.56 98 GLN A N 1
ATOM 742 C CA . GLN A 1 98 ? -11.860 10.714 28.338 1.00 93.56 98 GLN A CA 1
ATOM 743 C C . GLN A 1 98 ? -10.899 9.564 28.016 1.00 93.56 98 GLN A C 1
ATOM 745 O O . GLN A 1 98 ? -9.808 9.787 27.490 1.00 93.56 98 GLN A O 1
ATOM 750 N N . THR A 1 99 ? -11.295 8.331 28.333 1.00 92.62 99 THR A N 1
ATOM 751 C CA . THR A 1 99 ? -10.503 7.137 28.024 1.00 92.62 99 THR A CA 1
ATOM 752 C C . THR A 1 99 ? -10.579 6.804 26.534 1.00 92.62 99 THR A C 1
ATOM 754 O O . THR A 1 99 ? -9.548 6.505 25.937 1.00 92.62 99 THR A O 1
ATOM 757 N N . ALA A 1 100 ? -11.750 6.939 25.905 1.00 91.75 100 ALA A N 1
ATOM 758 C CA . ALA A 1 100 ? -11.941 6.704 24.475 1.00 91.75 100 ALA A CA 1
ATOM 759 C C . ALA A 1 100 ? -11.084 7.644 23.615 1.00 91.75 100 ALA A C 1
ATOM 761 O O . ALA A 1 100 ? -10.496 7.205 22.629 1.00 91.75 100 ALA A O 1
ATOM 762 N N . LYS A 1 101 ? -10.891 8.901 24.040 1.00 92.94 101 LYS A N 1
ATOM 763 C CA . LYS A 1 101 ? -10.000 9.866 23.366 1.00 92.94 101 LYS A CA 1
ATOM 764 C C . LYS A 1 101 ? -8.533 9.419 23.288 1.00 92.94 101 LYS A C 1
ATOM 766 O O . LYS A 1 101 ? -7.795 9.926 22.446 1.00 92.94 101 LYS A O 1
ATOM 771 N N . LYS A 1 102 ? -8.106 8.470 24.133 1.00 92.62 102 LYS A N 1
ATOM 772 C CA . LYS A 1 102 ? -6.746 7.896 24.132 1.00 92.62 102 LYS A CA 1
ATOM 773 C C . LYS A 1 102 ? -6.565 6.764 23.113 1.00 92.62 102 LYS A C 1
ATOM 775 O O . LYS A 1 102 ? -5.433 6.331 22.904 1.00 92.62 102 LYS A O 1
ATOM 780 N N . LEU A 1 103 ? -7.644 6.280 22.491 1.00 91.12 103 LEU A N 1
ATOM 781 C CA . LEU A 1 103 ? -7.570 5.294 21.411 1.00 91.12 103 LEU A CA 1
ATOM 782 C C . LEU A 1 103 ? -6.880 5.912 20.188 1.00 91.12 103 LEU A C 1
ATOM 784 O O . LEU A 1 103 ? -7.163 7.055 19.807 1.00 91.12 103 LEU A O 1
ATOM 788 N N . ARG A 1 104 ? -5.954 5.162 19.583 1.00 89.12 104 ARG A N 1
ATOM 789 C CA . ARG A 1 104 ? -5.132 5.640 18.462 1.00 89.12 104 ARG A CA 1
ATOM 790 C C . ARG A 1 104 ? -5.823 5.362 17.138 1.00 89.12 104 ARG A C 1
ATOM 792 O O . ARG A 1 104 ? -5.800 6.209 16.245 1.00 89.12 104 ARG A O 1
ATOM 799 N N . ASP A 1 105 ? -6.452 4.197 17.023 1.00 89.00 105 ASP A N 1
ATOM 800 C CA . ASP A 1 105 ? -7.210 3.799 15.856 1.00 89.00 105 ASP A CA 1
ATOM 801 C C . ASP A 1 105 ? -8.461 4.688 15.699 1.00 89.00 105 ASP A C 1
ATOM 803 O O . ASP A 1 105 ? -9.319 4.739 16.590 1.00 89.00 105 ASP A O 1
ATOM 807 N N . PRO A 1 106 ? -8.607 5.385 14.557 1.00 88.88 106 PRO A N 1
ATOM 808 C CA . PRO A 1 106 ? -9.719 6.306 14.343 1.00 88.88 106 PRO A CA 1
ATOM 809 C C . PRO A 1 106 ? -11.103 5.646 14.330 1.00 88.88 106 PRO A C 1
ATOM 811 O O . PRO A 1 106 ? -12.089 6.324 14.621 1.00 88.88 106 PRO A O 1
ATOM 814 N N . ILE A 1 107 ? -11.202 4.363 13.958 1.00 90.62 107 ILE A N 1
ATOM 815 C CA . ILE A 1 107 ? -12.472 3.628 13.941 1.00 90.62 107 ILE A CA 1
ATOM 816 C C . ILE A 1 107 ? -12.865 3.257 15.366 1.00 90.62 107 ILE A C 1
ATOM 818 O O . ILE A 1 107 ? -14.004 3.514 15.745 1.00 90.62 107 ILE A O 1
ATOM 822 N N . LEU A 1 108 ? -11.932 2.735 16.169 1.00 92.56 108 LEU A N 1
ATOM 823 C CA . LEU A 1 108 ? -12.198 2.432 17.578 1.00 92.56 108 LEU A CA 1
ATOM 824 C C . LEU A 1 108 ? -12.553 3.692 18.369 1.00 92.56 108 LEU A C 1
ATOM 826 O O . LEU A 1 108 ? -13.541 3.685 19.097 1.00 92.56 108 LEU A O 1
ATOM 830 N N . ARG A 1 109 ? -11.799 4.785 18.190 1.00 93.69 109 ARG A N 1
ATOM 831 C CA . ARG A 1 109 ? -12.085 6.062 18.859 1.00 93.69 109 ARG A CA 1
ATOM 832 C C . ARG A 1 109 ? -13.462 6.604 18.485 1.00 93.69 109 ARG A C 1
ATOM 834 O O . ARG A 1 109 ? -14.289 6.812 19.365 1.00 93.69 109 ARG A O 1
ATOM 841 N N . GLY A 1 110 ? -13.720 6.786 17.187 1.00 92.12 110 GLY A N 1
ATOM 842 C CA . GLY A 1 110 ? -14.988 7.353 16.721 1.00 92.12 110 GLY A CA 1
ATOM 843 C C . GLY A 1 110 ? -16.187 6.459 17.040 1.00 92.12 110 GLY A C 1
ATOM 844 O O . GLY A 1 110 ? -17.243 6.952 17.420 1.00 92.12 110 GLY A O 1
ATOM 845 N N . GLY A 1 111 ? -16.021 5.138 16.948 1.00 93.88 111 GLY A N 1
ATOM 846 C CA . GLY A 1 111 ? -17.056 4.184 17.331 1.00 93.88 111 GLY A CA 1
ATOM 847 C C . GLY A 1 111 ? -17.358 4.206 18.828 1.00 93.88 111 GLY A C 1
ATOM 848 O O . GLY A 1 111 ? -18.524 4.240 19.211 1.00 93.88 111 GLY A O 1
ATOM 849 N N . ALA A 1 112 ? -16.330 4.235 19.681 1.00 93.88 112 ALA A N 1
ATOM 850 C CA . ALA A 1 112 ? -16.509 4.313 21.129 1.00 93.88 112 ALA A CA 1
ATOM 851 C C . ALA A 1 112 ? -17.194 5.623 21.545 1.00 93.88 112 ALA A C 1
ATOM 853 O O . ALA A 1 112 ? -18.096 5.599 22.379 1.00 93.88 112 ALA A O 1
ATOM 854 N N . GLU A 1 113 ? -16.821 6.750 20.933 1.00 93.19 113 GLU A N 1
ATOM 855 C CA . GLU A 1 113 ? -17.470 8.048 21.153 1.00 93.19 113 GLU A CA 1
ATOM 856 C C . GLU A 1 113 ? -18.964 8.012 20.793 1.00 93.19 113 GLU A C 1
ATOM 858 O O . GLU A 1 113 ? -19.788 8.479 21.578 1.00 93.19 113 GLU A O 1
ATOM 863 N N . MET A 1 114 ? -19.339 7.391 19.669 1.00 93.50 114 MET A N 1
ATOM 864 C CA . MET A 1 114 ? -20.749 7.213 19.289 1.00 93.50 114 MET A CA 1
ATOM 865 C C . MET A 1 114 ? -21.519 6.323 20.269 1.00 93.50 114 MET A C 1
ATOM 867 O O . MET A 1 114 ? -22.655 6.629 20.634 1.00 93.50 114 MET A O 1
ATOM 871 N N . VAL A 1 115 ? -20.902 5.231 20.731 1.00 93.81 115 VAL A N 1
ATOM 872 C CA . VAL A 1 115 ? -21.521 4.346 21.726 1.00 93.81 115 VAL A CA 1
ATOM 873 C C . VAL A 1 115 ? -21.774 5.095 23.038 1.00 93.81 115 VAL A C 1
ATOM 875 O O . VAL A 1 115 ? -22.887 5.055 23.560 1.00 93.81 115 VAL A O 1
ATOM 878 N N . ILE A 1 116 ? -20.779 5.833 23.539 1.00 92.50 116 ILE A N 1
ATOM 879 C CA . ILE A 1 116 ? -20.896 6.637 24.768 1.00 92.50 116 ILE A CA 1
ATOM 880 C C . ILE A 1 116 ? -21.942 7.750 24.596 1.00 92.50 116 ILE A C 1
ATOM 882 O O . ILE A 1 116 ? -22.719 8.018 25.514 1.00 92.50 116 ILE A O 1
ATOM 886 N N . GLY A 1 117 ? -22.013 8.342 23.400 1.00 90.38 117 GLY A N 1
ATOM 887 C CA . GLY A 1 117 ? -23.023 9.321 22.995 1.00 90.38 117 GLY A CA 1
ATOM 888 C C . GLY A 1 117 ? -24.442 8.760 22.837 1.00 90.38 117 GLY A C 1
ATOM 889 O O . GLY A 1 117 ? -25.351 9.521 22.514 1.00 90.38 117 GLY A O 1
ATOM 890 N N . ARG A 1 118 ? -24.657 7.459 23.090 1.00 89.50 118 ARG A N 1
ATOM 891 C CA . ARG A 1 118 ? -25.947 6.757 22.967 1.00 89.50 118 ARG A CA 1
ATOM 892 C C . ARG A 1 118 ? -26.539 6.790 21.555 1.00 89.50 118 ARG A C 1
ATOM 894 O O . ARG A 1 118 ? -27.759 6.776 21.397 1.00 89.50 118 ARG A O 1
ATOM 901 N N . THR A 1 119 ? -25.692 6.808 20.529 1.00 92.50 119 THR A N 1
ATOM 902 C CA . THR A 1 119 ? -26.146 6.663 19.143 1.00 92.50 119 THR A CA 1
ATOM 903 C C . THR A 1 119 ? -26.853 5.311 18.956 1.00 92.50 119 THR A C 1
ATOM 905 O O . THR A 1 119 ? -26.336 4.306 19.450 1.00 92.50 119 THR A O 1
ATOM 908 N N . PRO A 1 120 ? -28.002 5.240 18.252 1.00 94.50 120 PRO A N 1
ATOM 909 C CA . PRO A 1 120 ? -28.685 3.974 17.990 1.00 94.50 120 PRO A CA 1
ATOM 910 C C . PRO A 1 120 ? -27.791 2.963 17.257 1.00 94.50 120 PRO A C 1
ATOM 912 O O . PRO A 1 120 ? -27.058 3.334 16.338 1.00 94.50 120 PRO A O 1
ATOM 915 N N . GLU A 1 121 ? -27.910 1.675 17.592 1.00 92.12 121 GLU A N 1
ATOM 916 C CA . GLU A 1 121 ? -27.116 0.591 16.986 1.00 92.12 121 GLU A CA 1
ATOM 917 C C . GLU A 1 121 ? -27.171 0.602 15.450 1.00 92.12 121 GLU A C 1
ATOM 919 O O . GLU A 1 121 ? -26.149 0.479 14.777 1.00 92.12 121 GLU A O 1
ATOM 924 N N . ALA A 1 122 ? -28.360 0.826 14.881 1.00 93.56 122 ALA A N 1
ATOM 925 C CA . ALA A 1 122 ? -28.550 0.879 13.434 1.00 93.56 122 ALA A CA 1
ATOM 926 C C . ALA A 1 122 ? -27.726 1.997 12.771 1.00 93.56 122 ALA A C 1
ATOM 928 O O . ALA A 1 122 ? -27.252 1.844 11.647 1.00 93.56 122 ALA A O 1
ATOM 929 N N . GLU A 1 123 ? -27.546 3.128 13.450 1.00 94.44 123 GLU A N 1
ATOM 930 C CA . GLU A 1 123 ? -26.757 4.248 12.942 1.00 94.44 123 GLU A CA 1
ATOM 931 C C . GLU A 1 123 ? -25.253 4.012 13.115 1.00 94.44 123 GLU A C 1
ATOM 933 O O . GLU A 1 123 ? -24.491 4.267 12.180 1.00 94.44 123 GLU A O 1
ATOM 938 N N . LEU A 1 124 ? -24.837 3.430 14.247 1.00 94.19 124 LEU A N 1
ATOM 939 C CA . LEU A 1 124 ? -23.466 2.958 14.454 1.00 94.19 124 LEU A CA 1
ATOM 940 C C . LEU A 1 124 ? -23.063 1.958 13.360 1.00 94.19 124 LEU A C 1
ATOM 942 O O . LEU A 1 124 ? -22.035 2.139 12.708 1.00 94.19 124 LEU A O 1
ATOM 946 N N . GLY A 1 125 ? -23.903 0.950 13.110 1.00 93.62 125 GLY A N 1
ATOM 947 C CA . GLY A 1 125 ? -23.696 -0.054 12.071 1.00 93.62 125 GLY A CA 1
ATOM 948 C C . GLY A 1 125 ? -23.555 0.572 10.685 1.00 93.62 125 GLY A C 1
ATOM 949 O O . GLY A 1 125 ? -22.569 0.313 9.999 1.00 93.62 125 GLY A O 1
ATOM 950 N N . ARG A 1 126 ? -24.470 1.476 10.298 1.00 95.00 126 ARG A N 1
ATOM 951 C CA . ARG A 1 126 ? -24.377 2.208 9.019 1.00 95.00 126 ARG A CA 1
ATOM 952 C C . ARG A 1 126 ? -23.069 2.987 8.890 1.00 95.00 126 ARG A C 1
ATOM 954 O O . ARG A 1 126 ? -22.419 2.914 7.848 1.00 95.00 126 ARG A O 1
ATOM 961 N N . MET A 1 127 ? -22.663 3.711 9.934 1.00 94.12 127 MET A N 1
ATOM 962 C CA . MET A 1 127 ? -21.426 4.493 9.907 1.00 94.12 127 MET A CA 1
ATOM 963 C C . MET A 1 127 ? -20.184 3.596 9.810 1.00 94.12 127 MET A C 1
ATOM 965 O O . MET A 1 127 ? -19.261 3.900 9.049 1.00 94.12 127 MET A O 1
ATOM 969 N N . LEU A 1 128 ? -20.155 2.479 10.543 1.00 93.88 128 LEU A N 1
ATOM 970 C CA . LEU A 1 128 ? -19.059 1.512 10.484 1.00 93.88 128 LEU A CA 1
ATOM 971 C C . LEU A 1 128 ? -18.978 0.859 9.103 1.00 93.88 128 LEU A C 1
ATOM 973 O O . LEU A 1 128 ? -17.903 0.858 8.505 1.00 93.88 128 LEU A O 1
ATOM 977 N N . SER A 1 129 ? -20.100 0.395 8.548 1.00 94.88 129 SER A N 1
ATOM 978 C CA . SER A 1 129 ? -20.156 -0.158 7.191 1.00 94.88 129 SER A CA 1
ATOM 979 C C . SER A 1 129 ? -19.680 0.845 6.142 1.00 94.88 129 SER A C 1
ATOM 981 O O . SER A 1 129 ? -18.898 0.475 5.267 1.00 94.88 129 SER A O 1
ATOM 983 N N . TRP A 1 130 ? -20.069 2.120 6.257 1.00 94.94 130 TRP A N 1
ATOM 984 C CA . TRP A 1 130 ? -19.588 3.179 5.368 1.00 94.94 130 TRP A CA 1
ATOM 985 C C . TRP A 1 130 ? -18.071 3.377 5.469 1.00 94.94 130 TRP A C 1
ATOM 987 O O . TRP A 1 130 ? -17.378 3.396 4.454 1.00 94.94 130 TRP A O 1
ATOM 997 N N . LYS A 1 131 ? -17.521 3.469 6.689 1.00 92.88 131 LYS A N 1
ATOM 998 C CA . LYS A 1 131 ? -16.070 3.618 6.903 1.00 92.88 131 LYS A CA 1
ATOM 999 C C . LYS A 1 131 ? -15.279 2.424 6.364 1.00 92.88 131 LYS A C 1
ATOM 1001 O O . LYS A 1 131 ? -14.227 2.627 5.759 1.00 92.88 131 LYS A O 1
ATOM 1006 N N . ILE A 1 132 ? -15.780 1.207 6.573 1.00 93.19 132 ILE A N 1
ATOM 1007 C CA . ILE A 1 132 ? -15.171 -0.032 6.074 1.00 93.19 132 ILE A CA 1
ATOM 1008 C C . ILE A 1 132 ? -15.213 -0.071 4.545 1.00 93.19 132 ILE A C 1
ATOM 1010 O O . ILE A 1 132 ? -14.188 -0.335 3.918 1.00 93.19 132 ILE A O 1
ATOM 1014 N N . GLY A 1 133 ? -16.365 0.243 3.945 1.00 95.12 133 GLY A N 1
ATOM 1015 C CA . GLY A 1 133 ? -16.536 0.306 2.493 1.00 95.12 133 GLY A CA 1
ATOM 1016 C C . GLY A 1 133 ? -15.598 1.323 1.847 1.00 95.12 133 GLY A C 1
ATOM 1017 O O . GLY A 1 133 ? -14.838 0.968 0.952 1.00 95.12 133 GLY A O 1
ATOM 1018 N N . ALA A 1 134 ? -15.555 2.545 2.381 1.00 93.25 134 ALA A N 1
ATOM 1019 C CA . ALA A 1 134 ? -14.670 3.596 1.887 1.00 93.25 134 ALA A CA 1
ATOM 1020 C C . ALA A 1 134 ? -13.181 3.235 2.028 1.00 93.25 134 ALA A C 1
ATOM 1022 O O . ALA A 1 134 ? -12.363 3.627 1.200 1.00 93.25 134 ALA A O 1
ATOM 1023 N N . GLN A 1 135 ? -12.795 2.504 3.080 1.00 91.12 135 GLN A N 1
ATOM 1024 C CA . GLN A 1 135 ? -11.422 2.016 3.218 1.00 91.12 135 GLN A CA 1
ATOM 1025 C C . GLN A 1 135 ? -11.101 0.936 2.183 1.00 91.12 135 GLN A C 1
ATOM 1027 O O . GLN A 1 135 ? -10.057 1.007 1.543 1.00 91.12 135 GLN A O 1
ATOM 1032 N N . ARG A 1 136 ? -12.011 -0.025 1.994 1.00 93.88 136 ARG A N 1
ATOM 1033 C CA . ARG A 1 136 ? -11.865 -1.090 1.000 1.00 93.88 136 ARG A CA 1
ATOM 1034 C C . ARG A 1 136 ? -11.720 -0.529 -0.411 1.00 93.88 136 ARG A C 1
ATOM 1036 O O . ARG A 1 136 ? -10.858 -0.997 -1.143 1.00 93.88 136 ARG A O 1
ATOM 1043 N N . GLU A 1 137 ? -12.539 0.452 -0.777 1.00 94.00 137 GLU A N 1
ATOM 1044 C CA . GLU A 1 137 ? -12.476 1.112 -2.084 1.00 94.00 137 GLU A CA 1
ATOM 1045 C C . GLU A 1 137 ? -11.113 1.783 -2.293 1.00 94.00 137 GLU A C 1
ATOM 1047 O O . GLU A 1 137 ? -10.433 1.493 -3.273 1.00 94.00 137 GLU A O 1
ATOM 1052 N N . ARG A 1 138 ? -10.632 2.554 -1.305 1.00 90.44 138 ARG A N 1
ATOM 1053 C CA . ARG A 1 138 ? -9.288 3.157 -1.353 1.00 90.44 138 ARG A CA 1
ATOM 1054 C C . ARG A 1 138 ? -8.170 2.126 -1.507 1.00 90.44 138 ARG A C 1
ATOM 1056 O O . ARG A 1 138 ? -7.227 2.345 -2.260 1.00 90.44 138 ARG A O 1
ATOM 1063 N N . ASP A 1 139 ? -8.241 1.017 -0.775 1.00 91.19 139 ASP A N 1
ATOM 1064 C CA . ASP A 1 139 ? -7.226 -0.031 -0.871 1.00 91.19 139 ASP A CA 1
ATOM 1065 C C . ASP A 1 139 ? -7.258 -0.727 -2.239 1.00 91.19 139 ASP A C 1
ATOM 1067 O O . ASP A 1 139 ? -6.199 -1.003 -2.804 1.00 91.19 139 ASP A O 1
ATOM 1071 N N . GLN A 1 140 ? -8.451 -0.955 -2.797 1.00 93.12 140 GLN A N 1
ATOM 1072 C CA . GLN A 1 140 ? -8.632 -1.505 -4.142 1.00 93.12 140 GLN A CA 1
ATOM 1073 C C . GLN A 1 140 ? -8.107 -0.566 -5.231 1.00 93.12 140 GLN A C 1
ATOM 1075 O O . GLN A 1 140 ? -7.452 -1.039 -6.161 1.00 93.12 140 GLN A O 1
ATOM 1080 N N . ASP A 1 141 ? -8.336 0.740 -5.105 1.00 92.19 141 ASP A N 1
ATOM 1081 C CA . ASP A 1 141 ? -7.800 1.738 -6.031 1.00 92.19 141 ASP A CA 1
ATOM 1082 C C . ASP A 1 141 ? -6.268 1.741 -6.023 1.00 92.19 141 ASP A C 1
ATOM 1084 O O . ASP A 1 141 ? -5.643 1.681 -7.085 1.00 92.19 141 ASP A O 1
ATOM 1088 N N . ASP A 1 142 ? -5.651 1.713 -4.839 1.00 91.06 142 ASP A N 1
ATOM 1089 C CA . ASP A 1 142 ? -4.192 1.658 -4.708 1.00 91.06 142 ASP A CA 1
ATOM 1090 C C . ASP A 1 142 ? -3.607 0.395 -5.368 1.00 91.06 142 ASP A C 1
ATOM 1092 O O . ASP A 1 142 ? -2.611 0.470 -6.091 1.00 91.06 142 ASP A O 1
ATOM 1096 N N . ILE A 1 143 ? -4.238 -0.768 -5.167 1.00 92.62 143 ILE A N 1
ATOM 1097 C CA . ILE A 1 143 ? -3.843 -2.034 -5.810 1.00 92.62 143 ILE A CA 1
ATOM 1098 C C . ILE A 1 143 ? -3.978 -1.927 -7.333 1.00 92.62 143 ILE A C 1
ATOM 1100 O O . ILE A 1 143 ? -3.065 -2.298 -8.077 1.00 92.62 143 ILE A O 1
ATOM 1104 N N . LYS A 1 144 ? -5.101 -1.382 -7.812 1.00 94.06 144 LYS A N 1
ATOM 1105 C CA . LYS A 1 144 ? -5.392 -1.226 -9.239 1.00 94.06 144 LYS A CA 1
ATOM 1106 C C . LYS A 1 144 ? -4.377 -0.319 -9.929 1.00 94.06 144 LYS A C 1
ATOM 1108 O O . LYS A 1 144 ? -3.972 -0.623 -11.053 1.00 94.06 144 LYS A O 1
ATOM 1113 N N . ILE A 1 145 ? -3.931 0.752 -9.271 1.00 93.88 145 ILE A N 1
ATOM 1114 C CA . ILE A 1 145 ? -2.875 1.635 -9.783 1.00 93.88 145 ILE A CA 1
ATOM 1115 C C . ILE A 1 145 ? -1.584 0.839 -10.018 1.00 93.88 145 ILE A C 1
ATOM 1117 O O . ILE A 1 145 ? -1.042 0.885 -11.123 1.00 93.88 145 ILE A O 1
ATOM 1121 N N . VAL A 1 146 ? -1.123 0.042 -9.047 1.00 93.31 146 VAL A N 1
ATOM 1122 C CA . VAL A 1 146 ? 0.112 -0.758 -9.201 1.00 93.31 146 VAL A CA 1
ATOM 1123 C C . VAL A 1 146 ? -0.019 -1.814 -10.289 1.00 93.31 146 VAL A C 1
ATOM 1125 O O . VAL A 1 146 ? 0.904 -1.994 -11.081 1.00 93.31 146 VAL A O 1
ATOM 1128 N N . LEU A 1 147 ? -1.161 -2.498 -10.364 1.00 94.12 147 LEU A N 1
ATOM 1129 C CA . LEU A 1 147 ? -1.420 -3.475 -11.424 1.00 94.12 147 LEU A CA 1
ATOM 1130 C C . LEU A 1 147 ? -1.419 -2.818 -12.809 1.00 94.12 147 LEU A C 1
ATOM 1132 O O . LEU A 1 147 ? -0.879 -3.379 -13.760 1.00 94.12 147 LEU A O 1
ATOM 1136 N N . THR A 1 148 ? -1.961 -1.605 -12.911 1.00 94.56 148 THR A N 1
ATOM 1137 C CA . THR A 1 148 ? -1.943 -0.815 -14.148 1.00 94.56 148 THR A CA 1
ATOM 1138 C C . THR A 1 148 ? -0.509 -0.443 -14.537 1.00 94.56 148 THR A C 1
ATOM 1140 O O . THR A 1 148 ? -0.108 -0.661 -15.679 1.00 94.56 148 THR A O 1
ATOM 1143 N N . MET A 1 149 ? 0.303 0.022 -13.579 1.00 93.81 149 MET A N 1
ATOM 1144 C CA . MET A 1 149 ? 1.734 0.278 -13.792 1.00 93.81 149 MET A CA 1
ATOM 1145 C C . MET A 1 149 ? 2.459 -0.988 -14.274 1.00 93.81 149 MET A C 1
ATOM 1147 O O . MET A 1 149 ? 3.241 -0.941 -15.223 1.00 93.81 149 MET A O 1
ATOM 1151 N N . ALA A 1 150 ? 2.172 -2.138 -13.657 1.00 94.44 150 ALA A N 1
ATOM 1152 C CA . ALA A 1 150 ? 2.759 -3.420 -14.037 1.00 94.44 150 ALA A CA 1
ATOM 1153 C C . ALA A 1 150 ? 2.366 -3.862 -15.457 1.00 94.44 150 ALA A C 1
ATOM 1155 O O . ALA A 1 150 ? 3.128 -4.581 -16.100 1.00 94.44 150 ALA A O 1
ATOM 1156 N N . GLY A 1 151 ? 1.195 -3.444 -15.945 1.00 94.12 151 GLY A N 1
ATOM 1157 C CA . GLY A 1 151 ? 0.745 -3.685 -17.315 1.00 94.12 151 GLY A CA 1
ATOM 1158 C C . GLY A 1 151 ? 1.423 -2.780 -18.348 1.00 94.12 151 GLY A C 1
ATOM 1159 O O . GLY A 1 151 ? 1.745 -3.242 -19.441 1.00 94.12 151 GLY A O 1
ATOM 1160 N N . PHE A 1 152 ? 1.690 -1.515 -18.009 1.00 95.25 152 PHE A N 1
ATOM 1161 C CA . PHE A 1 152 ? 2.325 -0.567 -18.933 1.00 95.25 152 PHE A CA 1
ATOM 1162 C C . PHE A 1 152 ? 3.841 -0.744 -19.062 1.00 95.25 152 PHE A C 1
ATOM 1164 O O . PHE A 1 152 ? 4.380 -0.519 -20.147 1.00 95.25 152 PHE A O 1
ATOM 1171 N N . ALA A 1 153 ? 4.535 -1.180 -18.007 1.00 94.25 153 ALA A N 1
ATOM 1172 C CA . ALA A 1 153 ? 5.995 -1.302 -18.030 1.00 94.25 153 ALA A CA 1
ATOM 1173 C C . ALA A 1 153 ? 6.546 -2.200 -19.167 1.00 94.25 153 ALA A C 1
ATOM 1175 O O . ALA A 1 153 ? 7.459 -1.757 -19.869 1.00 94.25 153 ALA A O 1
ATOM 1176 N N . PRO A 1 154 ? 6.002 -3.404 -19.448 1.00 94.75 154 PRO A N 1
ATOM 1177 C CA . PRO A 1 154 ? 6.458 -4.226 -20.571 1.00 94.75 154 PRO A CA 1
ATOM 1178 C C . PRO A 1 154 ? 6.095 -3.616 -21.927 1.00 94.75 154 PRO A C 1
ATOM 1180 O O . PRO A 1 154 ? 6.891 -3.689 -22.859 1.00 94.75 154 PRO A O 1
ATOM 1183 N N . ALA A 1 155 ? 4.924 -2.978 -22.034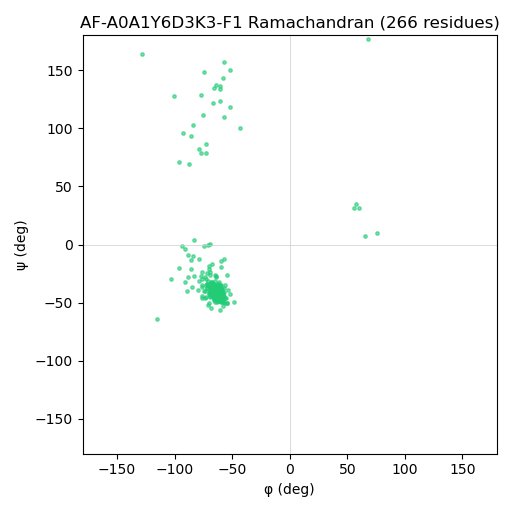 1.00 95.00 155 ALA A N 1
ATOM 1184 C CA . ALA A 1 155 ? 4.492 -2.313 -23.262 1.00 95.00 155 ALA A CA 1
ATOM 1185 C C . ALA A 1 155 ? 5.444 -1.175 -23.657 1.00 95.00 155 ALA A C 1
ATOM 1187 O O . ALA A 1 155 ? 5.810 -1.051 -24.822 1.00 95.00 155 ALA A O 1
ATOM 1188 N N . LEU A 1 156 ? 5.920 -0.394 -22.685 1.00 94.06 156 LEU A N 1
ATOM 1189 C CA . LEU A 1 156 ? 6.921 0.650 -22.920 1.00 94.06 156 LEU A CA 1
ATOM 1190 C C . LEU A 1 156 ? 8.310 0.084 -23.223 1.00 94.06 156 LEU A C 1
ATOM 1192 O O . LEU A 1 156 ? 9.043 0.665 -24.018 1.00 94.06 156 LEU A O 1
ATOM 1196 N N . GLY A 1 157 ? 8.654 -1.074 -22.654 1.00 92.81 157 GLY A N 1
ATOM 1197 C CA . GLY A 1 157 ? 9.855 -1.815 -23.041 1.00 92.81 157 GLY A CA 1
ATOM 1198 C C . GLY A 1 157 ? 9.835 -2.221 -24.519 1.00 92.81 157 GLY A C 1
ATOM 1199 O O . GLY A 1 157 ? 10.830 -2.010 -25.214 1.00 92.81 157 GLY A O 1
ATOM 1200 N N . MET A 1 158 ? 8.682 -2.705 -25.005 1.00 94.50 158 MET A N 1
ATOM 1201 C CA . MET A 1 158 ? 8.444 -3.001 -26.427 1.00 94.50 158 MET A CA 1
ATOM 1202 C C . MET A 1 158 ? 8.398 -1.738 -27.301 1.00 94.50 158 MET A C 1
ATOM 1204 O O . MET A 1 158 ? 8.817 -1.765 -28.451 1.00 94.50 158 MET A O 1
ATOM 1208 N N . LEU A 1 159 ? 7.928 -0.600 -26.786 1.00 94.56 159 LEU A N 1
ATOM 1209 C CA . LEU A 1 159 ? 8.056 0.668 -27.515 1.00 94.56 159 LEU A CA 1
ATOM 1210 C C . LEU A 1 159 ? 9.529 1.062 -27.687 1.00 94.56 159 LEU A C 1
ATOM 1212 O O . LEU A 1 159 ? 9.913 1.542 -28.750 1.00 94.56 159 LEU A O 1
ATOM 1216 N N . GLY A 1 160 ? 10.371 0.800 -26.685 1.00 92.31 160 GLY A N 1
ATOM 1217 C CA . GLY A 1 160 ? 11.814 1.012 -26.784 1.00 92.31 160 GLY A CA 1
ATOM 1218 C C . GLY A 1 160 ? 12.487 0.147 -27.855 1.00 92.31 160 GLY A C 1
ATOM 1219 O O . GLY A 1 160 ? 13.357 0.648 -28.565 1.00 92.31 160 GLY A O 1
ATOM 1220 N N . THR A 1 161 ? 12.050 -1.103 -28.064 1.00 93.25 161 THR A N 1
ATOM 1221 C CA . THR A 1 161 ? 12.581 -1.913 -29.177 1.00 93.25 161 THR A CA 1
ATOM 1222 C C . THR A 1 161 ? 12.196 -1.352 -30.529 1.00 93.25 161 THR A C 1
ATOM 1224 O O . THR A 1 161 ? 13.039 -1.319 -31.419 1.00 93.25 161 THR A O 1
ATOM 1227 N N . LEU A 1 162 ? 10.965 -0.864 -30.687 1.00 95.31 162 LEU A N 1
ATOM 1228 C CA . LEU A 1 162 ? 10.542 -0.222 -31.930 1.00 95.31 162 LEU A CA 1
ATOM 1229 C C . LEU A 1 162 ? 11.358 1.045 -32.216 1.00 95.31 162 LEU A C 1
ATOM 1231 O O . LEU A 1 162 ? 11.830 1.217 -33.336 1.00 95.31 162 LEU A O 1
ATOM 1235 N N . ILE A 1 163 ? 11.585 1.890 -31.206 1.00 92.94 163 ILE A N 1
ATOM 1236 C CA . ILE A 1 163 ? 12.419 3.095 -31.343 1.00 92.94 163 ILE A CA 1
ATOM 1237 C C . ILE A 1 163 ? 13.857 2.718 -31.723 1.00 92.94 163 ILE A C 1
ATOM 1239 O O . ILE A 1 163 ? 14.403 3.281 -32.669 1.00 92.94 163 ILE A O 1
ATOM 1243 N N . GLY A 1 164 ? 14.450 1.731 -31.046 1.00 91.62 164 GLY A N 1
ATOM 1244 C CA . GLY A 1 164 ? 15.811 1.293 -31.354 1.00 91.62 164 GLY A CA 1
ATOM 1245 C C . GLY A 1 164 ? 15.937 0.670 -32.745 1.00 91.62 164 GLY A C 1
ATOM 1246 O O . GLY A 1 164 ? 16.905 0.950 -33.441 1.00 91.62 164 GLY A O 1
ATOM 1247 N N . LEU A 1 165 ? 14.943 -0.099 -33.206 1.00 93.69 165 LEU A N 1
ATOM 1248 C CA . LEU A 1 165 ? 14.918 -0.626 -34.576 1.00 93.69 165 LEU A CA 1
ATOM 1249 C C . LEU A 1 165 ? 14.849 0.492 -35.624 1.00 93.69 165 LEU A C 1
ATOM 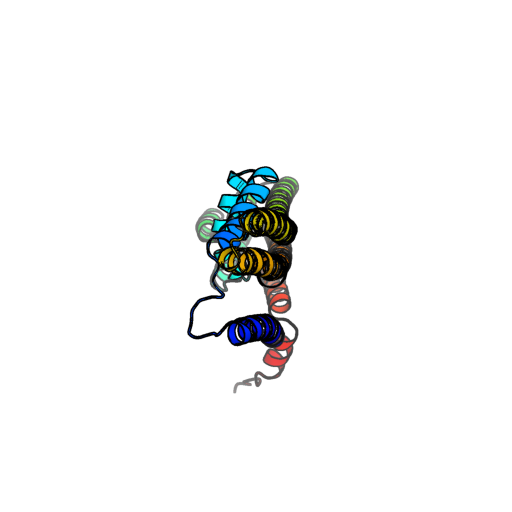1251 O O . LEU A 1 165 ? 15.549 0.420 -36.632 1.00 93.69 165 LEU A O 1
ATOM 1255 N N . ILE A 1 166 ? 14.045 1.532 -35.385 1.00 94.12 166 ILE A N 1
ATOM 1256 C CA . ILE A 1 166 ? 13.977 2.705 -36.268 1.00 94.12 166 ILE A CA 1
ATOM 1257 C C . ILE A 1 166 ? 15.349 3.388 -36.343 1.00 94.12 166 ILE A C 1
ATOM 1259 O O . ILE A 1 166 ? 15.836 3.679 -37.434 1.00 94.12 166 ILE A O 1
ATOM 1263 N N . GLU A 1 167 ? 16.007 3.594 -35.203 1.00 91.44 167 GLU A N 1
ATOM 1264 C CA . GLU A 1 167 ? 17.326 4.230 -35.145 1.00 91.44 167 GLU A CA 1
ATOM 1265 C C . GLU A 1 167 ? 18.418 3.377 -35.808 1.00 91.44 167 GLU A C 1
ATOM 1267 O O . GLU A 1 167 ? 19.271 3.905 -36.522 1.00 91.44 167 GLU A O 1
ATOM 1272 N N . MET A 1 168 ? 18.344 2.050 -35.674 1.00 92.56 168 MET A N 1
ATOM 1273 C CA . MET A 1 168 ? 19.222 1.126 -36.394 1.00 92.56 168 MET A CA 1
ATOM 1274 C C . MET A 1 168 ? 19.062 1.246 -37.916 1.00 92.56 168 MET A C 1
ATOM 1276 O O . MET A 1 168 ? 20.066 1.204 -38.624 1.00 92.56 168 MET A O 1
ATOM 1280 N N . MET A 1 169 ? 17.835 1.413 -38.427 1.00 93.94 169 MET A N 1
ATOM 1281 C CA . MET A 1 169 ? 17.593 1.591 -39.867 1.00 93.94 169 MET A CA 1
ATOM 1282 C C . MET A 1 169 ? 18.183 2.902 -40.392 1.00 93.94 169 MET A C 1
ATOM 1284 O O . MET A 1 169 ? 18.838 2.891 -41.432 1.00 93.94 169 MET A O 1
ATOM 1288 N N . TYR A 1 170 ? 18.039 4.004 -39.650 1.00 92.94 170 TYR A N 1
ATOM 1289 C CA . TYR A 1 170 ? 18.672 5.277 -40.012 1.00 92.94 170 TYR A CA 1
ATOM 1290 C C . TYR A 1 170 ? 20.203 5.217 -39.949 1.00 92.94 170 TYR A C 1
ATOM 1292 O O . TYR A 1 170 ? 20.881 5.733 -40.836 1.00 92.94 170 TYR A O 1
ATOM 1300 N N . ALA A 1 171 ? 20.764 4.562 -38.929 1.00 91.75 171 ALA A N 1
ATOM 1301 C CA . ALA A 1 171 ? 22.210 4.395 -38.800 1.00 91.75 171 ALA A CA 1
ATOM 1302 C C . ALA A 1 171 ? 22.793 3.530 -39.929 1.00 91.75 171 ALA A C 1
ATOM 1304 O O . ALA A 1 171 ? 23.906 3.792 -40.390 1.00 91.75 171 ALA A O 1
ATOM 1305 N N . LEU A 1 172 ? 22.045 2.520 -40.385 1.00 91.06 172 LEU A N 1
ATOM 1306 C CA . LEU A 1 172 ? 22.427 1.687 -41.521 1.00 91.06 172 LEU A CA 1
ATOM 1307 C C . LEU A 1 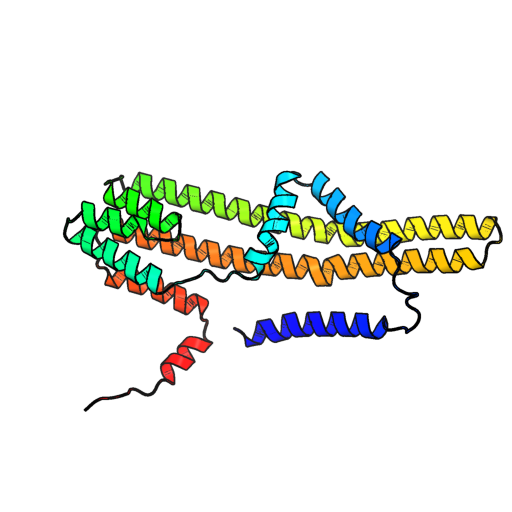172 ? 22.458 2.496 -42.824 1.00 91.06 172 LEU A C 1
ATOM 1309 O O . LEU A 1 172 ? 23.453 2.434 -43.540 1.00 91.06 172 LEU A O 1
ATOM 1313 N N . ASP A 1 173 ? 21.415 3.286 -43.093 1.00 92.12 173 ASP A N 1
ATOM 1314 C CA . ASP A 1 173 ? 21.329 4.159 -44.274 1.00 92.12 173 ASP A CA 1
ATOM 1315 C C . ASP A 1 173 ? 22.475 5.191 -44.311 1.00 92.12 173 ASP A C 1
ATOM 1317 O O . ASP A 1 173 ? 23.082 5.447 -45.349 1.00 92.12 173 ASP A O 1
ATOM 1321 N N . ALA A 1 174 ? 22.866 5.708 -43.142 1.00 90.12 174 ALA A N 1
ATOM 1322 C CA . ALA A 1 174 ? 23.969 6.654 -42.989 1.00 90.12 174 ALA A CA 1
ATOM 1323 C C . ALA A 1 174 ? 25.377 6.013 -42.919 1.00 90.12 174 ALA A C 1
ATOM 1325 O O . ALA A 1 174 ? 26.354 6.732 -42.692 1.00 90.12 174 ALA A O 1
ATOM 1326 N N . ASN A 1 175 ? 25.517 4.688 -43.081 1.00 90.75 175 ASN A N 1
ATOM 1327 C CA . ASN A 1 175 ? 26.776 3.933 -42.918 1.00 90.75 175 ASN A CA 1
ATOM 1328 C C . ASN A 1 175 ? 27.469 4.110 -41.541 1.00 90.75 175 ASN A C 1
ATOM 1330 O O . ASN A 1 175 ? 28.693 4.029 -41.415 1.00 90.75 175 ASN A O 1
ATOM 1334 N N . GLN A 1 176 ? 26.696 4.316 -40.473 1.00 90.31 176 GLN A N 1
ATOM 1335 C CA . GLN A 1 176 ? 27.181 4.558 -39.109 1.00 90.31 176 GLN A CA 1
ATOM 1336 C C . GLN A 1 176 ? 27.202 3.276 -38.257 1.00 90.31 176 GLN A C 1
ATOM 1338 O O . GLN A 1 176 ? 26.436 3.118 -37.305 1.00 90.31 176 GLN A O 1
ATOM 1343 N N . MET A 1 177 ? 28.127 2.356 -38.549 1.00 87.00 177 MET A N 1
ATOM 1344 C CA . MET A 1 177 ? 28.186 1.032 -37.896 1.00 87.00 177 MET A CA 1
ATOM 1345 C C . MET A 1 177 ? 28.274 1.075 -36.359 1.00 87.00 177 MET A C 1
ATOM 1347 O O . MET A 1 177 ? 27.681 0.237 -35.682 1.00 87.00 177 MET A O 1
ATOM 1351 N N . ALA A 1 178 ? 28.968 2.066 -35.788 1.00 85.50 178 ALA A N 1
ATOM 1352 C CA . ALA A 1 178 ? 29.062 2.225 -34.334 1.00 85.50 178 ALA A CA 1
ATOM 1353 C C . ALA A 1 178 ? 27.698 2.526 -33.679 1.00 85.50 178 ALA A C 1
ATOM 1355 O O . ALA A 1 178 ? 27.409 2.017 -32.597 1.00 85.50 178 ALA A O 1
ATOM 1356 N N . HIS A 1 179 ? 26.839 3.298 -34.353 1.00 85.94 179 HIS A N 1
ATOM 1357 C CA . HIS A 1 179 ? 25.523 3.686 -33.841 1.00 85.94 179 HIS A CA 1
ATOM 1358 C C . HIS A 1 179 ? 24.526 2.524 -33.841 1.00 85.94 179 HIS A C 1
ATOM 1360 O O . HIS A 1 179 ? 23.685 2.444 -32.946 1.00 85.94 179 HIS A O 1
ATOM 1366 N N . ILE A 1 180 ? 24.666 1.571 -34.769 1.00 87.81 180 ILE A N 1
ATOM 1367 C CA . ILE A 1 180 ? 23.830 0.362 -34.812 1.00 87.81 180 ILE A CA 1
ATOM 1368 C C . ILE A 1 180 ? 23.973 -0.438 -33.509 1.00 87.81 180 ILE A C 1
ATOM 1370 O O . ILE A 1 180 ? 22.974 -0.857 -32.925 1.00 87.81 180 ILE A O 1
ATOM 1374 N N . GLY A 1 181 ? 25.204 -0.608 -33.011 1.00 85.56 181 GLY A N 1
ATOM 1375 C CA . GLY A 1 181 ? 25.460 -1.306 -31.748 1.00 85.56 181 GLY A CA 1
ATOM 1376 C C . GLY A 1 181 ? 24.835 -0.597 -30.541 1.00 85.56 181 GLY A C 1
ATOM 1377 O O . GLY A 1 181 ? 24.241 -1.247 -29.679 1.00 85.56 181 GLY A O 1
ATOM 1378 N N . THR A 1 182 ? 24.909 0.737 -30.499 1.00 85.56 182 THR A N 1
ATOM 1379 C CA . THR A 1 182 ? 24.299 1.546 -29.432 1.00 85.56 182 THR A CA 1
ATOM 1380 C C . THR A 1 182 ? 22.769 1.471 -29.452 1.00 85.56 182 THR A C 1
ATOM 1382 O O . THR A 1 182 ? 22.161 1.256 -28.401 1.00 85.56 182 THR A O 1
ATOM 1385 N N . ALA A 1 183 ? 22.148 1.580 -30.630 1.00 88.12 183 ALA A N 1
ATOM 1386 C CA . ALA A 1 183 ? 20.696 1.504 -30.801 1.00 88.12 183 ALA A CA 1
ATOM 1387 C C . ALA A 1 183 ? 20.143 0.100 -30.488 1.00 88.12 183 ALA A C 1
ATOM 1389 O O . ALA A 1 183 ? 19.122 -0.040 -29.811 1.00 88.12 183 ALA A O 1
ATOM 1390 N N . MET A 1 184 ? 20.866 -0.954 -30.882 1.00 89.00 184 MET A N 1
ATOM 1391 C CA . MET A 1 184 ? 20.529 -2.333 -30.517 1.00 89.00 184 MET A CA 1
ATOM 1392 C C . MET A 1 184 ? 20.617 -2.557 -29.002 1.00 89.00 184 MET A C 1
ATOM 1394 O O . MET A 1 184 ? 19.728 -3.168 -28.407 1.00 89.00 184 MET A O 1
ATOM 1398 N N . GLY A 1 185 ? 21.665 -2.027 -28.362 1.00 86.06 185 GLY A N 1
ATOM 1399 C CA . GLY A 1 185 ? 21.801 -2.050 -26.909 1.00 86.06 185 GLY A CA 1
ATOM 1400 C C . GLY A 1 185 ? 20.615 -1.375 -26.216 1.00 86.06 185 GLY A C 1
ATOM 1401 O O . GLY A 1 185 ? 20.010 -1.969 -25.329 1.00 86.06 185 GLY A O 1
ATOM 1402 N N . PHE A 1 186 ? 20.224 -0.176 -26.658 1.00 87.94 186 PHE A N 1
ATOM 1403 C CA . PHE A 1 186 ? 19.037 0.522 -26.151 1.00 87.94 186 PHE A CA 1
ATOM 1404 C C . PHE A 1 186 ? 17.762 -0.336 -26.244 1.00 87.94 186 PHE A C 1
ATOM 1406 O O . PHE A 1 186 ? 17.075 -0.503 -25.235 1.00 87.94 186 PHE A O 1
ATOM 1413 N N . ALA A 1 187 ? 17.486 -0.926 -27.412 1.00 90.25 187 ALA A N 1
ATOM 1414 C CA . ALA A 1 187 ? 16.302 -1.752 -27.661 1.00 90.25 187 ALA A CA 1
ATOM 1415 C C . ALA A 1 187 ? 16.216 -2.983 -26.739 1.00 90.25 187 ALA A C 1
ATOM 1417 O O . ALA A 1 187 ? 15.177 -3.283 -26.142 1.00 90.25 187 ALA A O 1
ATOM 1418 N N . LEU A 1 188 ? 17.318 -3.723 -26.609 1.00 89.75 188 LEU A N 1
ATOM 1419 C CA . LEU A 1 188 ? 17.349 -4.924 -25.775 1.00 89.75 188 LEU A CA 1
ATOM 1420 C C . LEU A 1 188 ? 17.212 -4.562 -24.292 1.00 89.75 188 LEU A C 1
ATOM 1422 O O . LEU A 1 188 ? 16.440 -5.189 -23.562 1.00 89.75 188 LEU A O 1
ATOM 1426 N N . LEU A 1 189 ? 17.908 -3.511 -23.854 1.00 88.19 189 LEU A N 1
ATOM 1427 C CA . LEU A 1 189 ? 17.892 -3.075 -22.462 1.00 88.19 189 LEU A CA 1
ATOM 1428 C C . LEU A 1 189 ? 16.534 -2.500 -22.046 1.00 88.19 189 LEU A C 1
ATOM 1430 O O . LEU A 1 189 ? 16.071 -2.810 -20.949 1.00 88.19 189 LEU A O 1
ATOM 1434 N N . SER A 1 190 ? 15.845 -1.748 -22.912 1.00 89.56 190 SER A N 1
ATOM 1435 C CA . SER A 1 190 ? 14.495 -1.244 -22.617 1.00 89.56 190 SER A CA 1
ATOM 1436 C C . SER A 1 190 ? 13.503 -2.383 -22.365 1.00 89.56 190 SER A C 1
ATOM 1438 O O . SER A 1 190 ? 12.682 -2.302 -21.450 1.00 89.56 190 SER A O 1
ATOM 1440 N N . THR A 1 191 ? 13.609 -3.480 -23.119 1.00 91.56 191 THR A N 1
ATOM 1441 C CA . THR A 1 191 ? 12.771 -4.674 -22.920 1.00 91.56 191 THR A CA 1
ATOM 1442 C C . THR A 1 191 ? 13.045 -5.325 -21.573 1.00 91.56 191 THR A C 1
ATOM 1444 O O . THR A 1 191 ? 12.110 -5.629 -20.827 1.00 91.56 191 THR A O 1
ATOM 1447 N N . VAL A 1 192 ? 14.324 -5.497 -21.227 1.00 87.62 192 VAL A N 1
ATOM 1448 C CA . VAL A 1 192 ? 14.725 -6.060 -19.933 1.00 87.62 192 VAL A CA 1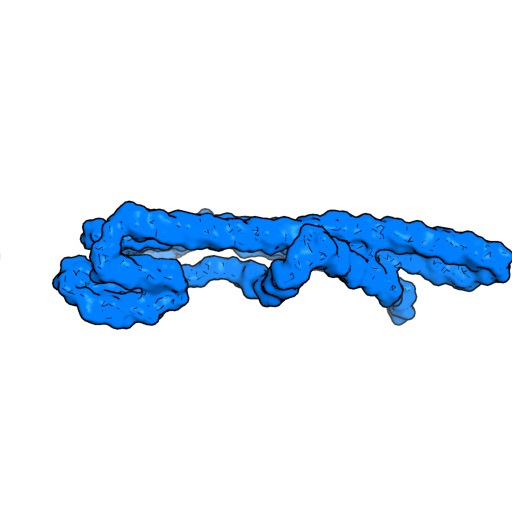
ATOM 1449 C C . VAL A 1 192 ? 14.210 -5.186 -18.790 1.00 87.62 192 VAL A C 1
ATOM 1451 O O . VAL A 1 192 ? 13.595 -5.710 -17.862 1.00 87.62 192 VAL A O 1
ATOM 1454 N N . TYR A 1 193 ? 14.372 -3.863 -18.872 1.00 88.00 193 TYR A N 1
ATOM 1455 C CA . TYR A 1 193 ? 13.860 -2.941 -17.857 1.00 88.00 193 TYR A CA 1
ATOM 1456 C C . TYR A 1 193 ? 12.342 -3.039 -17.695 1.00 88.00 193 TYR A C 1
ATOM 1458 O O . TYR A 1 193 ? 11.861 -3.094 -16.564 1.00 88.00 193 TYR A O 1
ATOM 1466 N N . GLY A 1 194 ? 11.588 -3.128 -18.795 1.00 91.00 194 GLY A N 1
ATOM 1467 C CA . GLY A 1 194 ? 10.135 -3.309 -18.758 1.00 91.00 194 GLY A CA 1
ATOM 1468 C C . GLY A 1 194 ? 9.714 -4.605 -18.065 1.00 91.00 194 GLY A C 1
ATOM 1469 O O . GLY A 1 194 ? 8.853 -4.588 -17.182 1.00 91.00 194 GLY A O 1
ATOM 1470 N N . LEU A 1 195 ? 10.350 -5.729 -18.413 1.00 90.44 195 LEU A N 1
ATOM 1471 C CA . LEU A 1 195 ? 10.056 -7.036 -17.816 1.00 90.44 195 LEU A CA 1
ATOM 1472 C C . LEU A 1 195 ? 10.426 -7.095 -16.332 1.00 90.44 195 LEU A C 1
ATOM 1474 O O . LEU A 1 195 ? 9.643 -7.614 -15.531 1.00 90.44 195 LEU A O 1
ATOM 1478 N N . VAL A 1 196 ? 11.597 -6.569 -15.966 1.00 87.19 196 VAL A N 1
ATOM 1479 C CA . VAL A 1 196 ? 12.071 -6.528 -14.577 1.00 87.19 196 VAL A CA 1
ATOM 1480 C C . VAL A 1 196 ? 11.158 -5.635 -13.741 1.00 87.19 196 VAL A C 1
ATOM 1482 O O . VAL A 1 196 ? 10.653 -6.076 -12.710 1.00 87.19 196 VAL A O 1
ATOM 1485 N N . ALA A 1 197 ? 10.860 -4.417 -14.198 1.00 88.56 197 ALA A N 1
ATOM 1486 C CA . ALA A 1 197 ? 9.974 -3.510 -13.474 1.00 88.56 197 ALA A CA 1
ATOM 1487 C C . ALA A 1 197 ? 8.579 -4.121 -13.262 1.00 88.56 197 ALA A C 1
ATOM 1489 O O . ALA A 1 197 ? 8.047 -4.088 -12.152 1.00 88.56 197 ALA A O 1
ATOM 1490 N N . ALA A 1 198 ? 7.998 -4.742 -14.290 1.00 91.06 198 ALA A N 1
ATOM 1491 C CA . ALA A 1 198 ? 6.672 -5.339 -14.193 1.00 91.06 198 ALA A CA 1
ATOM 1492 C C . ALA A 1 198 ? 6.636 -6.563 -13.271 1.00 91.06 198 ALA A C 1
ATOM 1494 O O . ALA A 1 198 ? 5.823 -6.629 -12.349 1.00 91.06 198 ALA A O 1
ATOM 1495 N N . ASN A 1 199 ? 7.498 -7.547 -13.530 1.00 88.06 199 ASN A N 1
ATOM 1496 C CA . ASN A 1 199 ? 7.382 -8.873 -12.926 1.00 88.06 199 ASN A CA 1
ATOM 1497 C C . ASN A 1 199 ? 8.155 -9.011 -11.619 1.00 88.06 199 ASN A C 1
ATOM 1499 O O . ASN A 1 199 ? 7.720 -9.760 -10.749 1.00 88.06 199 ASN A O 1
ATOM 1503 N N . LEU A 1 200 ? 9.281 -8.307 -11.473 1.00 83.69 200 LEU A N 1
ATOM 1504 C CA . LEU A 1 200 ? 10.123 -8.415 -10.284 1.00 83.69 200 LEU A CA 1
ATOM 1505 C C . LEU A 1 200 ? 9.830 -7.310 -9.265 1.00 83.69 200 LEU A C 1
ATOM 1507 O O . LEU A 1 200 ? 10.150 -7.477 -8.096 1.00 83.69 200 LEU A O 1
ATOM 1511 N N . VAL A 1 201 ? 9.216 -6.193 -9.664 1.00 86.62 201 VAL A N 1
ATOM 1512 C CA . VAL A 1 201 ? 8.958 -5.074 -8.743 1.00 86.62 201 VAL A CA 1
ATOM 1513 C C . VAL A 1 201 ? 7.462 -4.853 -8.545 1.00 86.62 201 VAL A C 1
ATOM 1515 O O . VAL A 1 201 ? 6.949 -5.064 -7.447 1.00 86.62 201 VAL A O 1
ATOM 1518 N N . LEU A 1 202 ? 6.734 -4.475 -9.596 1.00 90.88 202 LEU A N 1
ATOM 1519 C CA . LEU A 1 202 ? 5.357 -3.991 -9.469 1.00 90.88 202 LEU A CA 1
ATOM 1520 C C . LEU A 1 202 ? 4.354 -5.104 -9.131 1.00 90.88 202 LEU A C 1
ATOM 1522 O O . LEU A 1 202 ? 3.554 -4.933 -8.213 1.00 90.88 202 LEU A O 1
ATOM 1526 N N . LYS A 1 203 ? 4.408 -6.265 -9.799 1.00 90.12 203 LYS A N 1
ATOM 1527 C CA . LYS A 1 203 ? 3.501 -7.393 -9.498 1.00 90.12 203 LYS A CA 1
ATOM 1528 C C . LYS A 1 203 ? 3.645 -7.915 -8.060 1.00 90.12 203 LYS A C 1
ATOM 1530 O O . LYS A 1 203 ? 2.621 -8.026 -7.388 1.00 90.12 203 LYS A O 1
ATOM 1535 N N . PRO A 1 204 ? 4.857 -8.188 -7.531 1.00 87.69 204 PRO A N 1
ATOM 1536 C CA . PRO A 1 204 ? 5.010 -8.580 -6.130 1.00 87.69 204 PRO A CA 1
ATOM 1537 C C . PRO A 1 204 ? 4.490 -7.519 -5.158 1.00 87.69 204 PRO A C 1
ATOM 1539 O O . PRO A 1 204 ? 3.873 -7.861 -4.152 1.00 87.69 204 PRO A O 1
ATOM 1542 N N . ILE A 1 205 ? 4.700 -6.232 -5.459 1.00 88.56 205 ILE A N 1
ATOM 1543 C CA . ILE A 1 205 ? 4.154 -5.135 -4.652 1.00 88.56 205 ILE A CA 1
ATOM 1544 C C . ILE A 1 205 ? 2.622 -5.173 -4.652 1.00 88.56 205 ILE A C 1
ATOM 1546 O O . ILE A 1 205 ? 2.035 -5.085 -3.577 1.00 88.56 205 ILE A O 1
ATOM 1550 N N . ALA A 1 206 ? 1.978 -5.356 -5.808 1.00 89.69 206 ALA A N 1
ATOM 1551 C CA . ALA A 1 206 ? 0.521 -5.468 -5.900 1.00 89.69 206 ALA A CA 1
ATOM 1552 C C . ALA A 1 206 ? -0.022 -6.632 -5.056 1.00 89.69 206 ALA A C 1
ATOM 1554 O O . ALA A 1 206 ? -0.934 -6.425 -4.261 1.00 89.69 206 ALA A O 1
ATOM 1555 N N . VAL A 1 207 ? 0.596 -7.816 -5.142 1.00 89.56 207 VAL A N 1
ATOM 1556 C CA . VAL A 1 207 ? 0.208 -8.980 -4.322 1.00 89.56 207 VAL A CA 1
ATOM 1557 C C . VAL A 1 207 ? 0.330 -8.666 -2.828 1.00 89.56 207 VAL A C 1
ATOM 1559 O O . VAL A 1 207 ? -0.582 -8.947 -2.056 1.00 89.56 207 VAL A O 1
ATOM 1562 N N . ARG A 1 208 ? 1.418 -8.012 -2.402 1.00 85.25 208 ARG A N 1
ATOM 1563 C CA . ARG A 1 208 ? 1.573 -7.620 -0.992 1.00 85.25 208 ARG A CA 1
ATOM 1564 C C . ARG A 1 208 ? 0.533 -6.597 -0.546 1.00 85.25 208 ARG A C 1
ATOM 1566 O O . ARG A 1 208 ? 0.060 -6.684 0.582 1.00 85.25 208 ARG A O 1
ATOM 1573 N N . LEU A 1 209 ? 0.180 -5.639 -1.403 1.00 89.06 209 LEU A N 1
ATOM 1574 C CA . LEU A 1 209 ? -0.884 -4.680 -1.109 1.00 89.06 209 LEU A CA 1
ATOM 1575 C C . LEU A 1 209 ? -2.243 -5.372 -0.979 1.00 89.06 209 LEU A C 1
ATOM 1577 O O . LEU A 1 209 ? -2.997 -5.017 -0.078 1.00 89.06 209 LEU A O 1
ATOM 1581 N N . GLU A 1 210 ? -2.537 -6.368 -1.818 1.00 90.19 210 GLU A N 1
ATOM 1582 C CA . GLU A 1 210 ? -3.749 -7.185 -1.705 1.00 90.19 210 GLU A CA 1
ATOM 1583 C C . GLU A 1 210 ? -3.814 -7.937 -0.376 1.00 90.19 210 GLU A C 1
ATOM 1585 O O . GLU A 1 210 ? -4.837 -7.876 0.309 1.00 90.19 210 GLU A O 1
ATOM 1590 N N . ASP A 1 211 ? -2.732 -8.610 0.014 1.00 87.44 211 ASP A N 1
ATOM 1591 C CA . ASP A 1 211 ? -2.669 -9.345 1.279 1.00 87.44 211 ASP A CA 1
ATOM 1592 C C . ASP A 1 211 ? -2.856 -8.405 2.474 1.00 87.44 211 ASP A C 1
ATOM 1594 O O . ASP A 1 211 ? -3.703 -8.642 3.339 1.00 87.44 211 ASP A O 1
ATOM 1598 N N . THR A 1 212 ? -2.135 -7.281 2.490 1.00 86.25 212 THR A 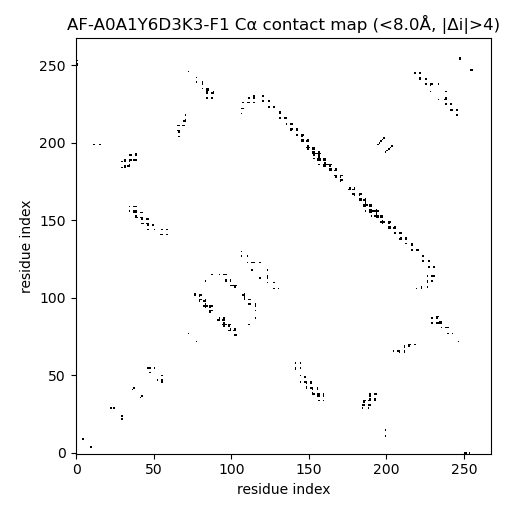N 1
ATOM 1599 C CA . THR A 1 212 ? -2.267 -6.270 3.542 1.00 86.25 212 THR A CA 1
ATOM 1600 C C . THR A 1 212 ? -3.673 -5.667 3.578 1.00 86.25 212 THR A C 1
ATOM 1602 O O . THR A 1 212 ? -4.228 -5.492 4.663 1.00 86.25 212 THR A O 1
ATOM 1605 N N . ALA A 1 213 ? -4.290 -5.384 2.429 1.00 89.38 213 ALA A N 1
ATOM 1606 C CA . ALA A 1 213 ? -5.660 -4.878 2.364 1.00 89.38 213 ALA A CA 1
ATOM 1607 C C . ALA A 1 213 ? -6.670 -5.896 2.917 1.00 89.38 213 ALA A C 1
ATOM 1609 O O . ALA A 1 213 ? -7.582 -5.524 3.656 1.00 89.38 213 ALA A O 1
ATOM 1610 N N . ARG A 1 214 ? -6.495 -7.191 2.621 1.00 89.12 214 ARG A N 1
ATOM 1611 C CA . ARG A 1 214 ? -7.334 -8.268 3.175 1.00 89.12 214 ARG A CA 1
ATOM 1612 C C . ARG A 1 214 ? -7.194 -8.372 4.692 1.00 89.12 214 ARG A C 1
ATOM 1614 O O . ARG A 1 214 ? -8.207 -8.483 5.383 1.00 89.12 214 ARG A O 1
ATOM 1621 N N . GLU A 1 215 ? -5.970 -8.310 5.215 1.00 87.56 215 GLU A N 1
ATOM 1622 C CA . GLU A 1 215 ? -5.710 -8.314 6.660 1.00 87.56 215 GLU A CA 1
ATOM 1623 C C . GLU A 1 215 ? -6.331 -7.093 7.352 1.00 87.56 215 GLU A C 1
ATOM 1625 O O . GLU A 1 215 ? -7.002 -7.232 8.376 1.00 87.56 215 GLU A O 1
ATOM 1630 N N . GLN A 1 216 ? -6.162 -5.899 6.777 1.00 87.69 216 GLN A N 1
ATOM 1631 C CA . GLN A 1 216 ? -6.741 -4.665 7.310 1.00 87.69 216 GLN A CA 1
ATOM 1632 C C . GLN A 1 216 ? -8.269 -4.691 7.278 1.00 87.69 216 GLN A C 1
ATOM 1634 O O . GLN A 1 216 ? -8.901 -4.296 8.255 1.00 87.69 216 GLN A O 1
ATOM 1639 N N . LEU A 1 217 ? -8.874 -5.188 6.199 1.00 91.19 217 LEU A N 1
ATOM 1640 C CA . LEU A 1 217 ? -10.324 -5.322 6.091 1.00 91.19 217 LEU A CA 1
ATOM 1641 C C . LEU A 1 217 ? -10.876 -6.292 7.142 1.00 91.19 217 LEU A C 1
ATOM 1643 O O . LEU A 1 217 ? -11.843 -5.967 7.829 1.00 91.19 217 LEU A O 1
ATOM 1647 N N . ALA A 1 218 ? -10.233 -7.451 7.314 1.00 90.00 218 ALA A N 1
ATOM 1648 C CA . ALA A 1 218 ? -10.592 -8.401 8.363 1.00 90.00 218 ALA A CA 1
ATOM 1649 C C . ALA A 1 218 ? -10.489 -7.762 9.756 1.00 90.00 218 ALA A C 1
ATOM 1651 O O . ALA A 1 218 ? -11.395 -7.928 10.572 1.00 90.00 218 ALA A O 1
ATOM 1652 N N . TRP A 1 219 ? -9.441 -6.966 10.000 1.00 90.38 219 TRP A N 1
ATOM 1653 C CA . TRP A 1 219 ? -9.302 -6.219 11.246 1.00 90.38 219 TRP A CA 1
ATOM 1654 C C . TRP A 1 219 ? -10.452 -5.237 11.469 1.00 90.38 219 TRP A C 1
ATOM 1656 O O . TRP A 1 219 ? -11.015 -5.184 12.560 1.00 90.38 219 TRP A O 1
ATOM 1666 N N . ARG A 1 220 ? -10.856 -4.491 10.432 1.00 91.50 220 ARG A N 1
ATOM 1667 C CA . ARG A 1 220 ? -11.965 -3.537 10.552 1.00 91.50 220 ARG A CA 1
ATOM 1668 C C . ARG A 1 220 ? -13.288 -4.216 10.895 1.00 91.50 220 ARG A C 1
ATOM 1670 O O . ARG A 1 220 ? -14.067 -3.655 11.660 1.00 91.50 220 ARG A O 1
ATOM 1677 N N . HIS A 1 221 ? -13.534 -5.413 10.366 1.00 92.31 221 HIS A N 1
ATOM 1678 C CA . HIS A 1 221 ? -14.715 -6.194 10.732 1.00 92.31 221 HIS A CA 1
ATOM 1679 C C . HIS A 1 221 ? -14.695 -6.620 12.204 1.00 92.31 221 HIS A C 1
ATOM 1681 O O . HIS A 1 221 ? -15.709 -6.479 12.880 1.00 92.31 221 HIS A O 1
ATOM 1687 N N . VAL A 1 222 ? -13.542 -7.048 12.730 1.00 91.88 222 VAL A N 1
ATOM 1688 C CA . VAL A 1 222 ? -13.393 -7.358 14.163 1.00 91.88 222 VAL A CA 1
ATOM 1689 C C . VAL A 1 222 ? -13.611 -6.115 15.026 1.00 91.88 222 VAL A C 1
ATOM 1691 O O . VAL A 1 222 ? -14.332 -6.174 16.015 1.00 91.88 222 VAL A O 1
ATOM 1694 N N . GLN A 1 223 ? -13.052 -4.966 14.636 1.00 92.44 223 GLN A N 1
ATOM 1695 C CA . GLN A 1 223 ? -13.290 -3.702 15.338 1.00 92.44 223 GLN A CA 1
ATOM 1696 C C . GLN A 1 223 ? -14.776 -3.322 15.353 1.00 92.44 223 GLN A C 1
ATOM 1698 O O . GLN A 1 223 ? -15.271 -2.854 16.375 1.00 92.44 223 GLN A O 1
ATOM 1703 N N . ALA A 1 224 ? -15.495 -3.526 14.245 1.00 93.62 224 ALA A N 1
ATOM 1704 C CA . ALA A 1 224 ? -16.928 -3.260 14.185 1.00 93.62 224 ALA A CA 1
ATOM 1705 C C . ALA A 1 224 ? -17.723 -4.157 15.146 1.00 93.62 224 ALA A C 1
ATOM 1707 O O . ALA A 1 224 ? -18.598 -3.656 15.849 1.00 93.62 224 ALA A O 1
ATOM 1708 N N . GLU A 1 225 ? -17.372 -5.441 15.232 1.00 92.75 225 GLU A N 1
ATOM 1709 C CA . GLU A 1 225 ? -17.996 -6.374 16.174 1.00 92.75 225 GLU A CA 1
ATOM 1710 C C . GLU A 1 225 ? -17.703 -5.993 17.632 1.00 92.75 225 GLU A C 1
ATOM 1712 O O . GLU A 1 225 ? -18.603 -5.938 18.466 1.00 92.75 225 GLU A O 1
ATOM 1717 N N . ILE A 1 226 ? -16.460 -5.611 17.938 1.00 93.69 226 ILE A N 1
ATOM 1718 C CA . ILE A 1 226 ? -16.082 -5.125 19.270 1.00 93.69 226 ILE A CA 1
ATOM 1719 C C . ILE A 1 226 ? -16.891 -3.879 19.664 1.00 93.69 226 ILE A C 1
ATOM 1721 O O . ILE A 1 226 ? -17.337 -3.758 20.805 1.00 93.69 226 ILE A O 1
ATOM 1725 N N . LEU A 1 227 ? -17.102 -2.949 18.732 1.00 94.75 227 LEU A N 1
ATOM 1726 C CA . LEU A 1 227 ? -17.899 -1.746 18.975 1.00 94.75 227 LEU A CA 1
ATOM 1727 C C . LEU A 1 227 ? -19.389 -2.058 19.161 1.00 94.75 227 LEU A C 1
ATOM 1729 O O . LEU A 1 227 ? -20.052 -1.396 19.959 1.00 94.75 227 LEU A O 1
ATOM 1733 N N . ARG A 1 228 ? -19.907 -3.082 18.479 1.00 93.50 228 ARG A N 1
ATOM 1734 C CA . ARG A 1 228 ? -21.261 -3.594 18.699 1.00 93.50 228 ARG A CA 1
ATOM 1735 C C . ARG A 1 228 ? -21.406 -4.201 20.099 1.00 93.50 228 ARG A C 1
ATOM 1737 O O . ARG A 1 228 ? -22.316 -3.820 20.828 1.00 93.50 228 ARG A O 1
ATOM 1744 N N . LEU A 1 229 ? -20.455 -5.028 20.536 1.00 92.81 229 LEU A N 1
ATOM 1745 C CA . LEU A 1 229 ? -20.428 -5.565 21.906 1.00 92.81 229 LEU A CA 1
ATOM 1746 C C . LEU A 1 229 ? -20.341 -4.458 22.963 1.00 92.81 229 LEU A C 1
ATOM 1748 O O . LEU A 1 229 ? -20.972 -4.540 24.018 1.00 92.81 229 LEU A O 1
ATOM 1752 N N . LEU A 1 230 ? -19.572 -3.403 22.681 1.00 93.06 230 LEU A N 1
ATOM 1753 C CA . LEU A 1 230 ? -19.495 -2.229 23.545 1.00 93.06 230 LEU A CA 1
ATOM 1754 C C . LEU A 1 230 ? -20.860 -1.531 23.662 1.00 93.06 230 LEU A C 1
ATOM 1756 O O . LEU A 1 230 ? -21.241 -1.129 24.766 1.00 93.06 230 LEU A O 1
ATOM 1760 N N . HIS A 1 231 ? -21.599 -1.421 22.551 1.00 93.50 231 HIS A N 1
ATOM 1761 C CA . HIS A 1 231 ? -22.958 -0.875 22.508 1.00 93.50 231 HIS A CA 1
ATOM 1762 C C . HIS A 1 231 ? -23.938 -1.707 23.345 1.00 93.50 231 HIS A C 1
ATOM 1764 O O . HIS A 1 231 ? -24.661 -1.158 24.176 1.00 93.50 231 HIS A O 1
ATOM 1770 N N . GLU A 1 232 ? -23.878 -3.033 23.211 1.00 91.00 232 GLU A N 1
ATOM 1771 C CA . GLU A 1 232 ? -24.688 -4.005 23.961 1.00 91.00 232 GLU A CA 1
ATOM 1772 C C . GLU A 1 232 ? -24.294 -4.115 25.452 1.00 91.00 232 GLU A C 1
ATOM 1774 O O . GLU A 1 232 ? -24.909 -4.862 26.211 1.00 91.00 232 GLU A O 1
ATOM 1779 N N . ARG A 1 233 ? -23.285 -3.353 25.907 1.00 88.56 233 ARG A N 1
ATOM 1780 C CA . ARG A 1 233 ? -22.706 -3.414 27.265 1.00 88.56 233 ARG A CA 1
ATOM 1781 C C . ARG A 1 233 ? -22.174 -4.805 27.636 1.00 88.56 233 ARG A C 1
ATOM 1783 O O . ARG A 1 233 ? -22.224 -5.202 28.804 1.00 88.56 233 ARG A O 1
ATOM 1790 N N . GLY A 1 234 ? -21.629 -5.520 26.653 1.00 86.38 234 GLY A N 1
ATOM 1791 C CA . GLY A 1 234 ? -21.001 -6.824 26.835 1.00 86.38 234 GLY A CA 1
ATOM 1792 C C . GLY A 1 234 ? -19.845 -6.807 27.845 1.00 86.38 234 GLY A C 1
ATOM 1793 O O . GLY A 1 234 ? -19.229 -5.774 28.124 1.00 86.38 234 GLY A O 1
ATOM 1794 N N . HIS A 1 235 ? -19.539 -7.974 28.419 1.00 89.88 235 HIS A N 1
ATOM 1795 C CA . HIS A 1 235 ? -18.430 -8.115 29.366 1.00 89.88 235 HIS A CA 1
ATOM 1796 C C . HIS A 1 235 ? -17.081 -7.824 28.671 1.00 89.88 235 HIS A C 1
ATOM 1798 O O . HIS A 1 235 ? -16.860 -8.357 27.582 1.00 89.88 235 HIS A O 1
ATOM 1804 N N . PRO A 1 236 ? -16.136 -7.079 29.289 1.00 89.75 236 PRO A N 1
ATOM 1805 C CA . PRO A 1 236 ? -14.819 -6.805 28.693 1.00 89.75 236 PRO A CA 1
ATOM 1806 C C . PRO A 1 236 ? -14.039 -8.061 28.265 1.00 89.75 236 PRO A C 1
ATOM 1808 O O . PRO A 1 236 ? -13.242 -8.008 27.333 1.00 89.75 236 PRO A O 1
ATOM 1811 N N . SER A 1 237 ? -14.295 -9.207 28.903 1.00 89.69 237 SER A N 1
ATOM 1812 C CA . SER A 1 237 ? -13.717 -10.499 28.500 1.00 89.69 237 SER A CA 1
ATOM 1813 C C . SER A 1 237 ? -14.076 -10.883 27.065 1.00 89.69 237 SER A C 1
ATOM 1815 O O . SER A 1 237 ? -13.190 -11.277 26.326 1.00 89.69 237 SER A O 1
ATOM 1817 N N . LEU A 1 238 ? -15.321 -10.665 26.625 1.00 89.94 238 LEU A N 1
ATOM 1818 C CA . LEU A 1 238 ? -15.718 -10.983 25.249 1.00 89.94 238 LEU A CA 1
ATOM 1819 C C . LEU A 1 238 ? -14.948 -10.121 24.241 1.00 89.94 238 LEU A C 1
ATOM 1821 O O . LEU A 1 238 ? -14.470 -10.618 23.228 1.00 89.94 238 LEU A O 1
ATOM 1825 N N . ILE A 1 239 ? -14.755 -8.834 24.544 1.00 89.62 239 ILE A N 1
ATOM 1826 C CA . ILE A 1 239 ? -13.949 -7.928 23.711 1.00 89.62 239 ILE A CA 1
ATOM 1827 C C . ILE A 1 239 ? -12.502 -8.431 23.606 1.00 89.62 239 ILE A C 1
ATOM 1829 O O . ILE A 1 239 ? -11.906 -8.391 22.527 1.00 89.62 239 ILE A O 1
ATOM 1833 N N . ARG A 1 240 ? -11.943 -8.925 24.717 1.00 90.25 240 ARG A N 1
ATOM 1834 C CA . ARG A 1 240 ? -10.613 -9.542 24.750 1.00 90.25 240 ARG A CA 1
ATOM 1835 C C . ARG A 1 240 ? -10.563 -10.803 23.886 1.00 90.25 240 ARG A C 1
ATOM 1837 O O . ARG A 1 240 ? -9.608 -10.931 23.126 1.00 90.25 240 ARG A O 1
ATOM 1844 N N . ASP A 1 241 ? -11.577 -11.658 23.941 1.00 89.75 241 ASP A N 1
ATOM 1845 C CA . ASP A 1 241 ? -11.632 -12.904 23.169 1.00 89.75 241 ASP A CA 1
ATOM 1846 C C . ASP A 1 241 ? -11.667 -12.626 21.657 1.00 89.75 241 ASP A C 1
ATOM 1848 O O . ASP A 1 241 ? -10.865 -13.181 20.909 1.00 89.75 241 ASP A O 1
ATOM 1852 N N . TYR A 1 242 ? -12.508 -11.691 21.192 1.00 87.94 242 TYR A N 1
ATOM 1853 C CA . TYR A 1 242 ? -12.545 -11.281 19.777 1.00 87.94 242 TYR A CA 1
ATOM 1854 C C . TYR A 1 242 ? -11.213 -10.693 19.300 1.00 87.94 242 TYR A C 1
ATOM 1856 O O . TYR A 1 242 ? -10.753 -10.963 18.186 1.00 87.94 242 TYR A O 1
ATOM 1864 N N . TRP A 1 243 ? -10.573 -9.890 20.149 1.00 88.06 243 TRP A N 1
ATOM 1865 C CA . TRP A 1 243 ? -9.266 -9.314 19.860 1.00 88.06 243 TRP A CA 1
ATOM 1866 C C . TRP A 1 243 ? -8.171 -10.389 19.786 1.00 88.06 243 TRP A C 1
ATOM 1868 O O . TRP A 1 243 ? -7.350 -10.374 18.867 1.00 88.06 243 TRP A O 1
ATOM 1878 N N . GLN A 1 244 ? -8.160 -11.332 20.731 1.00 87.94 244 GLN A N 1
ATOM 1879 C CA . GLN A 1 244 ? -7.211 -12.447 20.777 1.00 87.94 244 GLN A CA 1
ATOM 1880 C C . GLN A 1 244 ? -7.401 -13.401 19.599 1.00 87.94 244 GLN A C 1
ATOM 1882 O O . GLN A 1 244 ? -6.422 -13.712 18.929 1.00 87.94 244 GLN A O 1
ATOM 1887 N N . ALA A 1 245 ? -8.640 -13.757 19.258 1.00 86.69 245 ALA A N 1
ATOM 1888 C CA . ALA A 1 245 ? -8.945 -14.582 18.092 1.00 86.69 245 ALA A CA 1
ATOM 1889 C C . ALA A 1 245 ? -8.398 -13.960 16.793 1.00 86.69 245 ALA A C 1
ATOM 1891 O O . ALA A 1 245 ? -7.869 -14.653 15.919 1.00 86.69 245 ALA A O 1
ATOM 1892 N N . PHE A 1 246 ? -8.456 -12.628 16.665 1.00 85.81 246 PHE A N 1
ATOM 1893 C CA . PHE A 1 246 ? -7.826 -11.940 15.541 1.00 85.81 246 PHE A CA 1
ATOM 1894 C C . PHE A 1 246 ? -6.291 -11.970 15.605 1.00 85.81 246 PHE A C 1
ATOM 1896 O O . PHE A 1 246 ? -5.641 -12.170 14.578 1.00 85.81 246 PHE A O 1
ATOM 1903 N N . GLN A 1 247 ? -5.694 -11.809 16.791 1.00 83.62 247 GLN A N 1
ATOM 1904 C CA . GLN A 1 247 ? -4.243 -11.947 16.964 1.00 83.62 247 GLN A CA 1
ATOM 1905 C C . GLN A 1 247 ? -3.744 -13.348 16.602 1.00 83.62 247 GLN A C 1
ATOM 1907 O O . GLN A 1 247 ? -2.732 -13.465 15.916 1.00 83.62 247 GLN A O 1
ATOM 1912 N N . GLU A 1 248 ? -4.451 -14.396 17.014 1.00 83.00 248 GLU A N 1
ATOM 1913 C CA . GLU A 1 248 ? -4.129 -15.786 16.681 1.00 83.00 248 GLU A CA 1
ATOM 1914 C C . GLU A 1 248 ? -4.195 -16.018 15.172 1.00 83.00 248 GLU A C 1
ATOM 1916 O O . GLU A 1 248 ? -3.263 -16.563 14.572 1.00 83.00 248 GLU A O 1
ATOM 1921 N N . ARG A 1 249 ? -5.243 -15.493 14.523 1.00 79.31 249 ARG A N 1
ATOM 1922 C CA . ARG A 1 249 ? -5.364 -15.503 13.062 1.00 79.31 249 ARG A CA 1
ATOM 1923 C C . ARG A 1 249 ? -4.172 -14.826 12.375 1.00 79.31 249 ARG A C 1
ATOM 1925 O O . ARG A 1 249 ? -3.698 -15.337 11.363 1.00 79.31 249 ARG A O 1
ATOM 1932 N N . LEU A 1 250 ? -3.678 -13.703 12.903 1.00 71.12 250 LEU A N 1
ATOM 1933 C CA . LEU A 1 250 ? -2.494 -13.007 12.372 1.00 71.12 250 LEU A CA 1
ATOM 1934 C C . LEU A 1 250 ? -1.182 -13.751 12.644 1.00 71.12 250 LEU A C 1
ATOM 1936 O O . LEU A 1 250 ? -0.229 -13.664 11.863 1.00 71.12 250 LEU A O 1
ATOM 1940 N N . ALA A 1 251 ? -1.095 -14.434 13.781 1.00 67.44 251 ALA A N 1
ATOM 1941 C CA . ALA A 1 251 ? 0.104 -15.137 14.199 1.00 67.44 251 ALA A CA 1
ATOM 1942 C C . ALA A 1 251 ? 0.298 -16.455 13.419 1.00 67.44 251 ALA A C 1
ATOM 1944 O O . ALA A 1 251 ? 1.437 -16.896 13.215 1.00 67.44 251 ALA A O 1
ATOM 1945 N N . GLY A 1 252 ? -0.788 -17.019 12.878 1.00 60.28 252 GLY A N 1
ATOM 1946 C CA . GLY A 1 252 ? -0.782 -18.243 12.080 1.00 60.28 252 GLY A CA 1
ATOM 1947 C C . GLY A 1 252 ? -0.434 -19.487 12.916 1.00 60.28 252 GLY A C 1
ATOM 1948 O O . GLY A 1 252 ? -0.087 -19.372 14.096 1.00 60.28 252 GLY A O 1
ATOM 1949 N N . PRO A 1 253 ? -0.463 -20.692 12.317 1.00 48.34 253 PRO A N 1
ATOM 1950 C CA . PRO A 1 253 ? -0.300 -21.964 13.036 1.00 48.34 253 PRO A CA 1
ATOM 1951 C C . PRO A 1 253 ? 1.035 -22.130 13.796 1.00 48.34 253 PRO A C 1
ATOM 1953 O O . PRO A 1 253 ? 1.137 -22.988 14.664 1.00 48.34 253 PRO A O 1
ATOM 1956 N N . GLU A 1 254 ? 2.050 -21.294 13.539 1.00 47.81 254 GLU A N 1
ATOM 1957 C CA . GLU A 1 254 ? 3.326 -21.316 14.282 1.00 47.81 254 GLU A CA 1
ATOM 1958 C C . GLU A 1 254 ? 3.202 -20.815 15.735 1.00 47.81 254 GLU A C 1
ATOM 1960 O O . GLU A 1 254 ? 4.049 -21.128 16.567 1.00 47.81 254 GLU A O 1
ATOM 1965 N N . SER A 1 255 ? 2.168 -20.036 16.062 1.00 45.62 255 SER A N 1
ATOM 1966 C CA . SER A 1 255 ? 1.980 -19.487 17.415 1.00 45.62 255 SER A CA 1
ATOM 1967 C C . SER A 1 255 ? 1.195 -20.403 18.354 1.00 45.62 255 SER A C 1
ATOM 1969 O O . SER A 1 255 ? 1.478 -20.404 19.548 1.00 45.62 255 SER A O 1
ATOM 1971 N N . ALA A 1 256 ? 0.309 -21.249 17.818 1.00 41.72 256 ALA A N 1
ATOM 1972 C CA . ALA A 1 256 ? -0.327 -22.327 18.576 1.00 41.72 256 ALA A CA 1
ATOM 1973 C C . ALA A 1 256 ? 0.724 -23.327 19.098 1.00 41.72 256 ALA A C 1
ATOM 1975 O O . ALA A 1 256 ? 0.720 -23.669 20.275 1.00 41.72 256 ALA A O 1
ATOM 1976 N N . GLN A 1 257 ? 1.715 -23.671 18.266 1.00 41.22 257 GLN A N 1
ATOM 1977 C CA . GLN A 1 257 ? 2.846 -24.522 18.664 1.00 41.22 257 GLN A CA 1
ATOM 1978 C C . GLN A 1 257 ? 3.778 -23.844 19.685 1.00 41.22 257 GLN A C 1
ATOM 1980 O O . GLN A 1 257 ? 4.339 -24.508 20.551 1.00 41.22 257 GLN A O 1
ATOM 1985 N N . ALA A 1 258 ? 3.945 -22.518 19.620 1.00 43.9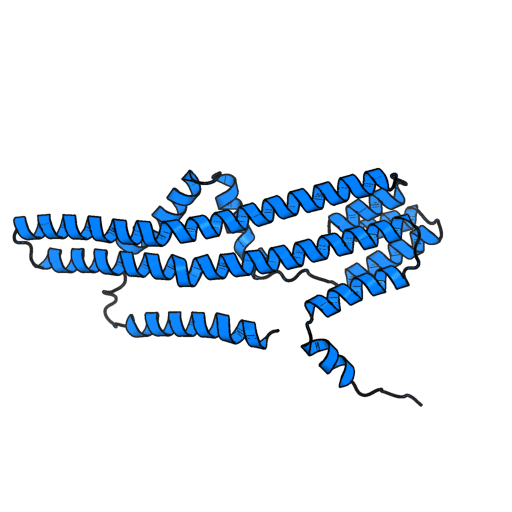1 258 ALA A N 1
ATOM 1986 C CA . ALA A 1 258 ? 4.736 -21.775 20.604 1.00 43.91 258 ALA A CA 1
ATOM 1987 C C . ALA A 1 258 ? 4.020 -21.630 21.963 1.00 43.91 258 ALA A C 1
ATOM 1989 O O . ALA A 1 258 ? 4.691 -21.536 22.989 1.00 43.91 258 ALA A O 1
ATOM 1990 N N . LEU A 1 259 ? 2.681 -21.629 21.974 1.00 48.22 259 LEU A N 1
ATOM 1991 C CA . LEU A 1 259 ? 1.871 -21.670 23.194 1.00 48.22 259 LEU A CA 1
ATOM 1992 C C . LEU A 1 259 ? 1.824 -23.074 23.819 1.00 48.22 259 LEU A C 1
ATOM 1994 O O . LEU A 1 259 ? 1.857 -23.171 25.041 1.00 48.22 259 LEU A O 1
ATOM 1998 N N . GLU A 1 260 ? 1.833 -24.146 23.019 1.00 46.53 260 GLU A N 1
ATOM 1999 C CA . GLU A 1 260 ? 1.951 -25.531 23.517 1.00 46.53 260 GLU A CA 1
ATOM 2000 C C . GLU A 1 260 ? 3.337 -25.851 24.108 1.00 46.53 260 GLU A C 1
ATOM 2002 O O . GLU A 1 260 ? 3.457 -26.710 24.978 1.00 46.53 260 GLU A O 1
ATOM 2007 N N . LEU A 1 261 ? 4.391 -25.154 23.667 1.00 46.88 261 LEU A N 1
ATOM 2008 C CA . LEU A 1 261 ? 5.771 -25.363 24.128 1.00 46.88 261 LEU A CA 1
ATOM 2009 C C . LEU A 1 261 ? 6.192 -24.454 25.293 1.00 46.88 261 LEU A C 1
ATOM 2011 O O . LEU A 1 261 ? 7.324 -24.566 25.768 1.00 46.88 261 LEU A O 1
ATOM 2015 N N . ALA A 1 262 ? 5.325 -23.556 25.768 1.00 39.56 262 ALA A N 1
ATOM 2016 C CA . ALA A 1 262 ? 5.594 -22.806 26.988 1.00 39.56 262 ALA A CA 1
ATOM 2017 C C . ALA A 1 262 ? 5.366 -23.743 28.188 1.00 39.56 262 ALA A C 1
ATOM 2019 O O . ALA A 1 262 ? 4.221 -24.120 28.442 1.00 39.56 262 ALA A O 1
ATOM 2020 N N . PRO A 1 263 ? 6.412 -24.148 28.940 1.00 42.28 263 PRO A N 1
ATOM 2021 C CA . PRO A 1 263 ? 6.207 -25.003 30.094 1.00 42.28 263 PRO A CA 1
ATOM 2022 C C . PRO A 1 263 ? 5.301 -24.268 31.076 1.00 42.28 263 PRO A C 1
ATOM 2024 O O . PRO A 1 263 ? 5.608 -23.148 31.499 1.00 42.28 263 PRO A O 1
ATOM 2027 N N . SER A 1 264 ? 4.190 -24.922 31.419 1.00 49.00 264 SER A N 1
ATOM 2028 C CA . SER A 1 264 ? 3.394 -24.645 32.606 1.00 49.00 264 SER A CA 1
ATOM 2029 C C . SER A 1 264 ? 4.357 -24.442 33.772 1.00 49.00 264 SER A C 1
ATOM 2031 O O . SER A 1 264 ? 4.902 -25.396 34.326 1.00 49.00 264 SER A O 1
ATOM 2033 N N . LYS A 1 265 ? 4.623 -23.180 34.123 1.00 41.28 265 LYS A N 1
ATOM 2034 C CA . LYS A 1 265 ? 5.173 -22.853 35.431 1.00 41.28 265 LYS A CA 1
ATOM 2035 C C . LYS A 1 265 ? 4.027 -23.046 36.411 1.00 41.28 265 LYS A C 1
ATOM 2037 O O . LYS A 1 265 ? 3.357 -22.096 36.798 1.00 41.28 265 LYS A O 1
ATOM 2042 N N . SER A 1 266 ? 3.789 -24.309 36.748 1.00 40.00 266 SER A N 1
ATOM 2043 C CA . SER A 1 266 ? 3.134 -24.701 37.979 1.00 40.00 266 SER A CA 1
ATOM 2044 C C . SER A 1 266 ? 3.954 -24.123 39.128 1.00 40.00 266 SER A C 1
ATOM 2046 O O . SER A 1 266 ? 5.091 -24.541 39.362 1.00 40.00 266 SER A O 1
ATOM 2048 N N . SER A 1 267 ? 3.383 -23.127 39.798 1.00 39.69 267 SER A N 1
ATOM 2049 C CA . SER A 1 267 ? 3.765 -22.747 41.153 1.00 39.69 267 SER A CA 1
ATOM 2050 C C . SER A 1 267 ? 3.739 -23.973 42.069 1.00 39.69 267 SER A C 1
ATOM 2052 O O . SER A 1 267 ? 2.951 -24.901 41.859 1.00 39.69 267 SER A O 1
ATOM 2054 N N . PRO A 1 268 ? 4.583 -23.967 43.095 1.00 46.12 268 PRO A N 1
ATOM 2055 C CA . PRO A 1 268 ? 4.041 -23.923 44.449 1.00 46.12 268 PRO A CA 1
ATOM 2056 C C . PRO A 1 268 ? 4.095 -22.510 45.032 1.00 46.12 268 PRO A C 1
ATOM 2058 O O . PRO A 1 268 ? 5.078 -21.783 44.759 1.00 46.12 268 PRO A O 1
#

pLDDT: mean 82.79, std 15.32, range [38.34, 95.31]

Sequence (268 aa):
MKKILVPTIG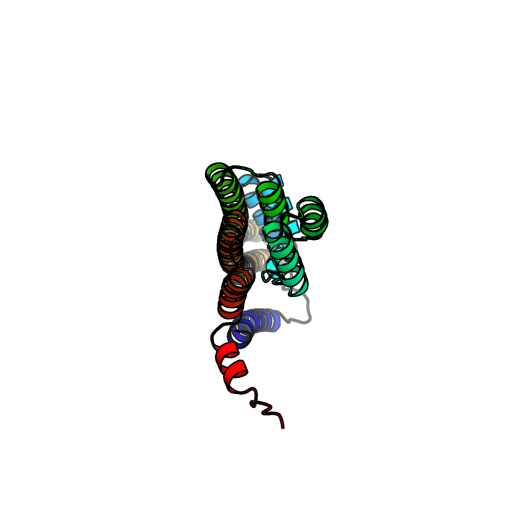GLVLAALGVLALWADPGGRYVNLPGLLLVTLGTLLASMLAHSRRGVVEMLGRLPVKLKGRPAVDREELETLLRVAEWHRLGRMQIAEQTAKKLRDPILRGGAEMVIGRTPEAELGRMLSWKIGAQRERDQDDIKIVLTMAGFAPALGMLGTLIGLIEMMYALDANQMAHIGTAMGFALLSTVYGLVAANLVLKPIAVRLEDTAREQLAWRHVQAEILRLLHERGHPSLIRDYWQAFQERLAGPESAQALELAPSKSSP

Solvent-accessible surface area (backbone atoms only — not comparable to full-atom values): 14106 Å² total; per-residue (Å²): 100,70,80,58,54,50,52,54,53,46,48,51,48,47,51,50,46,49,53,49,59,77,59,65,53,100,77,59,82,79,70,49,64,69,31,48,45,48,18,55,54,46,20,51,52,54,38,44,70,76,41,58,58,66,56,56,54,53,38,62,70,42,43,70,56,58,77,68,48,65,83,81,82,48,67,68,52,49,57,43,49,37,49,25,37,49,28,49,63,72,66,40,53,73,60,18,49,63,40,28,71,69,44,80,53,68,64,62,23,54,46,45,48,38,44,74,69,64,54,55,67,73,56,53,49,52,52,49,53,49,55,51,50,58,49,51,51,53,48,48,50,47,33,49,51,34,50,48,30,28,58,38,13,39,54,38,2,52,50,33,32,54,53,18,53,54,48,27,51,54,22,57,76,69,70,35,70,74,52,31,56,54,24,51,50,37,14,56,46,7,34,51,50,4,46,45,47,14,64,71,46,30,46,55,49,26,54,52,47,50,53,40,44,52,53,49,51,54,48,51,53,52,52,50,50,44,47,49,39,52,60,73,54,47,61,50,65,57,50,50,49,59,51,47,55,51,50,52,64,72,45,36,80,64,46,59,56,54,59,72,66,51,77,81,80,73,75,132

Radius of gyration: 26.66 Å; Cα contacts (8 Å, |Δi|>4): 254; chains: 1; bounding box: 62×38×89 Å

Mean predicted aligned error: 9.78 Å